Protein AF-A0A3Q8V7D6-F1 (afdb_monomer_lite)

Foldseek 3Di:
DDPPPPDDDDQPVVVVVVVLVVVLVVVCVVCVVVDPPPDDPLLVSLLSSVVSVVVVVVVVVPDPPPDDDDCPVVSNVVSQPPDDVCSVVVVVVVVLLVPADPQLSQLQCVCPVVPDDLVSSCVSVVHDSVSSVVSPVVSVVSSVVVVVVVVVVVVVVVVVVVVVPPDDPDDDDDDDDDDDDDDDDDDDDDDDDDDD

Secondary structure (DSSP, 8-state):
-----------HHHHHHHHHHHHHHHHHHHHGGG---SS-HHHHHHHHHHHHHHHHHHHHHHS------SSHHHHHHHHS-TT-TTHHHHHHHHHHHHTS-HHHHHHHIIIIIS---HHHHHHHHTS-HHHHHHHHHHHHHHHHHHHHHHHHHHHHHHHHHHTTSS----------PPP-----------------

Radius of gyration: 27.95 Å; chains: 1; bounding box: 67×86×67 Å

Structure (mmCIF, N/CA/C/O backbone):
data_AF-A0A3Q8V7D6-F1
#
_entry.id   AF-A0A3Q8V7D6-F1
#
loop_
_atom_site.group_PDB
_atom_site.id
_atom_site.type_symbol
_atom_site.label_atom_id
_atom_site.label_alt_id
_atom_site.label_comp_id
_atom_site.label_asym_id
_atom_site.label_entity_id
_atom_site.label_seq_id
_atom_site.pdbx_PDB_ins_code
_atom_site.Cartn_x
_atom_site.Cartn_y
_atom_site.Cartn_z
_atom_site.occupancy
_atom_site.B_iso_or_equiv
_atom_site.auth_seq_id
_atom_site.auth_comp_id
_atom_site.auth_asym_id
_atom_site.auth_atom_id
_atom_site.pdbx_PDB_model_num
ATOM 1 N N . MET A 1 1 ? -27.217 -33.819 -30.256 1.00 44.38 1 MET A N 1
ATOM 2 C CA . MET A 1 1 ? -25.933 -33.148 -30.544 1.00 44.38 1 MET A CA 1
ATOM 3 C C . MET A 1 1 ? -25.834 -31.959 -29.601 1.00 44.38 1 MET A C 1
ATOM 5 O O . MET A 1 1 ? -26.436 -30.927 -29.854 1.00 44.38 1 MET A O 1
ATOM 9 N N . THR A 1 2 ? -25.250 -32.169 -28.424 1.00 39.16 2 THR A N 1
ATOM 10 C CA . THR A 1 2 ? -25.210 -31.183 -27.333 1.00 39.16 2 THR A CA 1
ATOM 11 C C . THR A 1 2 ? -24.106 -30.170 -27.638 1.00 39.16 2 THR A C 1
ATOM 13 O O . THR A 1 2 ? -22.983 -30.609 -27.898 1.00 39.16 2 THR A O 1
ATOM 16 N N . PRO A 1 3 ? -24.368 -28.851 -27.652 1.00 52.44 3 PRO A N 1
ATOM 17 C CA . PRO A 1 3 ? -23.314 -27.884 -27.902 1.00 52.44 3 PRO A CA 1
ATOM 18 C C . PRO A 1 3 ? -22.373 -27.896 -26.699 1.00 52.44 3 PRO A C 1
ATOM 20 O O . PRO A 1 3 ? -22.797 -27.731 -25.553 1.00 52.44 3 PRO A O 1
ATOM 23 N N . ALA A 1 4 ? -21.097 -28.158 -26.971 1.00 40.16 4 ALA A N 1
ATOM 24 C CA . ALA A 1 4 ? -20.033 -28.073 -25.992 1.00 40.16 4 ALA A CA 1
ATOM 25 C C . ALA A 1 4 ? -20.029 -26.656 -25.409 1.00 40.16 4 ALA A C 1
ATOM 27 O O . ALA A 1 4 ? -19.761 -25.680 -26.109 1.00 40.16 4 ALA A O 1
ATOM 28 N N . LEU A 1 5 ? -20.370 -26.556 -24.124 1.00 48.09 5 LEU A N 1
ATOM 29 C CA . LEU A 1 5 ? -20.186 -25.350 -23.335 1.00 48.09 5 LEU A CA 1
ATOM 30 C C . LEU A 1 5 ? -18.712 -24.958 -23.435 1.00 48.09 5 LEU A C 1
ATOM 32 O O . LEU A 1 5 ? -17.837 -25.668 -22.940 1.00 48.09 5 LEU A O 1
ATOM 36 N N . PHE A 1 6 ? -18.463 -23.831 -24.097 1.00 52.16 6 PHE A N 1
ATOM 37 C CA . PHE A 1 6 ? -17.215 -23.089 -24.036 1.00 52.16 6 PHE A CA 1
ATOM 38 C C . PHE A 1 6 ? -16.865 -22.892 -22.559 1.00 52.16 6 PHE A C 1
ATOM 40 O O . PHE A 1 6 ? -17.466 -22.078 -21.859 1.00 52.16 6 PHE A O 1
ATOM 47 N N . ARG A 1 7 ? -15.945 -23.714 -22.056 1.00 48.69 7 ARG A N 1
ATOM 48 C CA . ARG A 1 7 ? -15.391 -23.576 -20.718 1.00 48.69 7 ARG A CA 1
ATOM 49 C C . ARG A 1 7 ? -14.161 -22.686 -20.880 1.00 48.69 7 ARG A C 1
ATOM 51 O O . ARG A 1 7 ? -13.157 -23.189 -21.382 1.00 48.69 7 ARG A O 1
ATOM 58 N N . PRO A 1 8 ? -14.225 -21.386 -20.535 1.00 49.34 8 PRO A N 1
ATOM 59 C CA . PRO A 1 8 ? -13.046 -20.539 -20.616 1.00 49.34 8 PRO A CA 1
ATOM 60 C C . PRO A 1 8 ? -11.932 -21.170 -19.775 1.00 49.34 8 PRO A C 1
ATOM 62 O O . PRO A 1 8 ? -12.184 -21.663 -18.668 1.00 49.34 8 PRO A O 1
ATOM 65 N N . GLY A 1 9 ? -10.726 -21.212 -20.347 1.00 45.84 9 GLY A N 1
ATOM 66 C CA . GLY A 1 9 ? -9.521 -21.682 -19.672 1.00 45.84 9 GLY A CA 1
ATOM 67 C C . GLY A 1 9 ? -9.406 -21.000 -18.313 1.00 45.84 9 GLY A C 1
ATOM 68 O O . GLY A 1 9 ? -9.514 -19.781 -18.201 1.00 45.84 9 GLY A O 1
ATOM 69 N N . ARG A 1 10 ? -9.310 -21.806 -17.256 1.00 49.50 10 ARG A N 1
ATOM 70 C CA . ARG A 1 10 ? -9.178 -21.317 -15.887 1.00 49.50 10 ARG A CA 1
ATOM 71 C C . ARG A 1 10 ? -7.700 -21.037 -15.656 1.00 49.50 10 ARG A C 1
ATOM 73 O O . ARG A 1 10 ? -6.945 -21.978 -15.429 1.00 49.50 10 ARG A O 1
ATOM 80 N N . ASP A 1 11 ? -7.309 -19.770 -15.710 1.00 49.50 11 ASP A N 1
ATOM 81 C CA . ASP A 1 11 ? -5.935 -19.379 -15.406 1.00 49.50 11 ASP A CA 1
ATOM 82 C C . ASP A 1 11 ? -5.619 -19.684 -13.929 1.00 49.50 11 ASP A C 1
ATOM 84 O O . ASP A 1 11 ? -6.364 -19.268 -13.025 1.00 49.50 11 ASP A O 1
ATOM 88 N N . PRO A 1 12 ? -4.542 -20.439 -13.648 1.00 54.72 12 PRO A N 1
ATOM 89 C CA . PRO A 1 12 ? -4.181 -20.822 -12.287 1.00 54.72 12 PRO A CA 1
ATOM 90 C C . PRO A 1 12 ? -3.788 -19.605 -11.442 1.00 54.72 12 PRO A C 1
ATOM 92 O O . PRO A 1 12 ? -4.150 -19.545 -10.268 1.00 54.72 12 PRO A O 1
ATOM 95 N N . ASP A 1 13 ? -3.137 -18.604 -12.041 1.00 54.56 13 ASP A N 1
ATOM 96 C CA . ASP A 1 13 ? -2.753 -17.364 -11.356 1.00 54.56 13 ASP A CA 1
ATOM 97 C C . ASP A 1 13 ? -3.969 -16.511 -10.992 1.00 54.56 13 ASP A C 1
ATOM 99 O O . ASP A 1 13 ? -4.063 -16.005 -9.875 1.00 54.56 13 ASP A O 1
ATOM 103 N N . ARG A 1 14 ? -4.972 -16.458 -11.873 1.00 58.06 14 ARG A N 1
ATOM 104 C CA . ARG A 1 14 ? -6.244 -15.794 -11.579 1.00 58.06 14 ARG A CA 1
ATOM 105 C C . ARG A 1 14 ? -6.976 -16.464 -10.419 1.00 58.06 14 ARG A C 1
ATOM 107 O O . ARG A 1 14 ? -7.428 -15.782 -9.511 1.00 58.06 14 ARG A O 1
ATOM 114 N N . THR A 1 15 ? -7.021 -17.798 -10.404 1.00 60.84 15 THR A N 1
ATOM 115 C CA . THR A 1 15 ? -7.598 -18.553 -9.275 1.00 60.84 15 THR A CA 1
ATOM 116 C C . THR A 1 15 ? -6.842 -18.238 -7.980 1.00 60.84 15 THR A C 1
ATOM 118 O O . THR A 1 15 ? -7.437 -18.008 -6.933 1.00 60.84 15 THR A O 1
ATOM 121 N N . ARG A 1 16 ? -5.513 -18.148 -8.068 1.00 63.97 16 ARG A N 1
ATOM 122 C CA . ARG A 1 16 ? -4.621 -17.879 -6.944 1.00 63.97 16 ARG A CA 1
ATOM 123 C C . ARG A 1 16 ? -4.767 -16.460 -6.367 1.00 63.97 16 ARG A C 1
ATOM 125 O O . ARG A 1 16 ? -4.519 -16.282 -5.167 1.00 63.97 16 ARG A O 1
ATOM 132 N N . ASP A 1 17 ? -5.133 -15.477 -7.182 1.00 67.25 17 ASP A N 1
ATOM 133 C CA . ASP A 1 17 ? -5.404 -14.094 -6.767 1.00 67.25 17 ASP A CA 1
ATOM 134 C C . ASP A 1 17 ? -6.852 -13.905 -6.285 1.00 67.25 17 ASP A C 1
ATOM 136 O O . ASP A 1 17 ? -7.093 -13.223 -5.279 1.00 67.25 17 ASP A O 1
ATOM 140 N N . ASP A 1 18 ? -7.807 -14.584 -6.925 1.00 74.00 18 ASP A N 1
ATOM 141 C CA . ASP A 1 18 ? -9.206 -14.645 -6.493 1.00 74.00 18 ASP A CA 1
ATOM 142 C C . ASP A 1 18 ? -9.313 -15.261 -5.083 1.00 74.00 18 ASP A C 1
ATOM 144 O O . ASP A 1 18 ? -9.997 -14.708 -4.216 1.00 74.00 18 ASP A O 1
ATOM 148 N N . ASP A 1 19 ? -8.561 -16.332 -4.802 1.00 85.00 19 ASP A N 1
ATOM 149 C CA . ASP A 1 19 ? -8.492 -16.969 -3.479 1.00 85.00 19 ASP A CA 1
ATOM 150 C C . ASP A 1 19 ? -7.991 -15.999 -2.394 1.00 85.00 19 ASP A C 1
ATOM 152 O O . ASP A 1 19 ? -8.500 -15.966 -1.272 1.00 85.00 19 ASP A O 1
ATOM 156 N N . LEU A 1 20 ? -6.991 -15.172 -2.719 1.00 86.81 20 LEU A N 1
ATOM 157 C CA . LEU A 1 20 ? -6.415 -14.212 -1.774 1.00 86.81 20 LEU A CA 1
ATOM 158 C C . LEU A 1 20 ? -7.394 -13.076 -1.451 1.00 86.81 20 LEU A C 1
ATOM 160 O O . LEU A 1 20 ? -7.461 -12.593 -0.314 1.00 86.81 20 LEU A O 1
ATOM 164 N N . THR A 1 21 ? -8.158 -12.658 -2.456 1.00 89.25 21 THR A N 1
ATOM 165 C CA . THR A 1 21 ? -9.208 -11.649 -2.323 1.00 89.25 21 THR A CA 1
ATOM 166 C C . THR A 1 21 ? -10.336 -12.177 -1.442 1.00 89.25 21 THR A C 1
ATOM 168 O O . THR A 1 21 ? -10.736 -11.507 -0.488 1.00 89.25 21 THR A O 1
ATOM 171 N N . GLN A 1 22 ? -10.792 -13.407 -1.691 1.00 92.81 22 GLN A N 1
ATOM 172 C CA . GLN A 1 22 ? -11.806 -14.069 -0.869 1.00 92.81 22 GLN A CA 1
ATOM 173 C C . GLN A 1 22 ? -11.360 -14.193 0.589 1.00 92.81 22 GLN A C 1
ATOM 175 O O . GLN A 1 22 ? -12.078 -13.749 1.485 1.00 92.81 22 GLN A O 1
ATOM 180 N N . GLU A 1 23 ? -10.152 -14.703 0.834 1.00 94.31 23 GLU A N 1
ATOM 181 C CA . GLU A 1 23 ? -9.592 -14.823 2.185 1.00 94.31 23 GLU A CA 1
ATOM 182 C C . GLU A 1 23 ? -9.527 -13.461 2.897 1.00 94.31 23 GLU A C 1
ATOM 184 O O . GLU A 1 23 ? -9.885 -13.339 4.072 1.00 94.31 23 GLU A O 1
ATOM 189 N N . THR A 1 24 ? -9.130 -12.406 2.180 1.00 95.06 24 THR A N 1
ATOM 190 C CA . THR A 1 24 ? -9.103 -11.039 2.720 1.00 95.06 24 THR A CA 1
ATOM 191 C C . THR A 1 24 ? -10.492 -10.595 3.177 1.00 95.06 24 THR A C 1
ATOM 193 O O . THR A 1 24 ? -10.636 -10.078 4.290 1.00 95.06 24 THR A O 1
ATOM 196 N N . TYR A 1 25 ? -11.521 -10.810 2.356 1.00 96.00 25 TYR A N 1
ATOM 197 C CA . TYR A 1 25 ? -12.894 -10.450 2.708 1.00 96.00 25 TYR A CA 1
ATOM 198 C C . TYR A 1 25 ? -13.447 -11.294 3.856 1.00 96.00 25 TYR A C 1
ATOM 200 O O . TYR A 1 25 ? -14.089 -10.739 4.744 1.00 96.00 25 TYR A O 1
ATOM 208 N N . LEU A 1 26 ? -13.162 -12.597 3.903 1.00 96.75 26 LEU A N 1
ATOM 209 C CA . LEU A 1 26 ? -13.573 -13.464 5.013 1.00 96.75 26 LEU A CA 1
ATOM 210 C C . LEU A 1 26 ? -12.978 -12.992 6.346 1.00 96.75 26 LEU A C 1
ATOM 212 O O . LEU A 1 26 ? -13.694 -12.856 7.347 1.00 96.75 26 LEU A O 1
ATOM 216 N N . ARG A 1 27 ? -11.683 -12.653 6.358 1.00 96.50 27 ARG A N 1
ATOM 217 C CA . ARG A 1 27 ? -11.021 -12.062 7.531 1.00 96.50 27 ARG A CA 1
ATOM 218 C C . ARG A 1 27 ? -11.613 -10.709 7.900 1.00 96.50 27 ARG A C 1
ATOM 220 O O . ARG A 1 27 ? -11.827 -10.447 9.083 1.00 96.50 27 ARG A O 1
ATOM 227 N N . ALA A 1 28 ? -11.902 -9.863 6.912 1.00 96.62 28 ALA A N 1
ATOM 228 C CA . ALA A 1 28 ? -12.525 -8.565 7.139 1.00 96.62 28 ALA A CA 1
ATOM 229 C C . ALA A 1 28 ? -13.919 -8.709 7.760 1.00 96.62 28 ALA A C 1
ATOM 231 O O . ALA A 1 28 ? -14.177 -8.107 8.797 1.00 96.62 28 ALA A O 1
ATOM 232 N N . LEU A 1 29 ? -14.792 -9.553 7.207 1.00 96.81 29 LEU A N 1
ATOM 233 C CA . LEU A 1 29 ? -16.137 -9.791 7.739 1.00 96.81 29 LEU A CA 1
ATOM 234 C C . LEU A 1 29 ? -16.100 -10.333 9.173 1.00 96.81 29 LEU A C 1
ATOM 236 O O . LEU A 1 29 ? -16.879 -9.894 10.019 1.00 96.81 29 LEU A O 1
ATOM 240 N N . THR A 1 30 ? -15.151 -11.222 9.471 1.00 96.12 30 THR A N 1
ATOM 241 C CA . THR A 1 30 ? -14.945 -11.754 10.827 1.00 96.12 30 THR A CA 1
ATOM 242 C C . THR A 1 30 ? -14.484 -10.662 11.799 1.00 96.12 30 THR A C 1
ATOM 244 O O . THR A 1 30 ? -14.992 -10.556 12.915 1.00 96.12 30 THR A O 1
ATOM 247 N N . ALA A 1 31 ? -13.547 -9.810 11.375 1.00 94.62 31 ALA A N 1
ATOM 248 C CA . ALA A 1 31 ? -12.994 -8.734 12.195 1.00 94.62 31 ALA A CA 1
ATOM 249 C C . ALA A 1 31 ? -13.909 -7.499 12.304 1.00 94.62 31 ALA A C 1
ATOM 251 O O . ALA A 1 31 ? -13.696 -6.660 13.183 1.00 94.62 31 ALA A O 1
ATOM 252 N N . LEU A 1 32 ? -14.922 -7.377 11.441 1.00 94.88 32 LEU A N 1
ATOM 253 C CA . LEU A 1 32 ? -15.769 -6.188 11.318 1.00 94.88 32 LEU A CA 1
ATOM 254 C C . LEU A 1 32 ? -16.481 -5.829 12.627 1.00 94.88 32 LEU A C 1
ATOM 256 O O . LEU A 1 32 ? -16.584 -4.653 12.962 1.00 94.88 32 LEU A O 1
ATOM 260 N N . ARG A 1 33 ? -16.904 -6.827 13.414 1.00 92.88 33 ARG A N 1
ATOM 261 C CA . ARG A 1 33 ? -17.564 -6.606 14.717 1.00 92.88 33 ARG A CA 1
ATOM 262 C C . ARG A 1 33 ? -16.681 -5.868 15.730 1.00 92.88 33 ARG A C 1
ATOM 264 O O . ARG A 1 33 ? -17.205 -5.215 16.622 1.00 92.88 33 ARG A O 1
ATOM 271 N N . GLY A 1 34 ? -15.358 -5.977 15.602 1.00 91.50 34 GLY A N 1
ATOM 272 C CA . GLY A 1 34 ? -14.381 -5.301 16.461 1.00 91.50 34 GLY A CA 1
ATOM 273 C C . GLY A 1 34 ? -13.814 -4.013 15.860 1.00 91.50 34 GLY A C 1
ATOM 274 O O . GLY A 1 34 ? -12.853 -3.455 16.397 1.00 91.50 34 GLY A O 1
ATOM 275 N N . TYR A 1 35 ? -14.339 -3.551 14.724 1.00 93.50 35 TYR A N 1
ATOM 276 C CA . TYR A 1 35 ? -13.828 -2.364 14.057 1.00 93.50 35 TYR A CA 1
ATOM 277 C C . TYR A 1 35 ? -14.179 -1.091 14.840 1.00 93.50 35 TYR A C 1
ATOM 279 O O . TYR A 1 35 ? -15.314 -0.630 14.860 1.00 93.50 35 TYR A O 1
ATOM 287 N N . ALA A 1 36 ? -13.163 -0.499 15.466 1.00 91.06 36 ALA A N 1
ATOM 288 C CA . ALA A 1 36 ? -13.299 0.660 16.350 1.00 91.06 36 ALA A CA 1
ATOM 289 C C . ALA A 1 36 ? -13.171 2.027 15.642 1.00 91.06 36 ALA A C 1
ATOM 291 O O . ALA A 1 36 ? -12.898 3.020 16.307 1.00 91.06 36 ALA A O 1
ATOM 292 N N . ALA A 1 37 ? -13.261 2.079 14.306 1.00 91.12 37 ALA A N 1
ATOM 293 C CA . ALA A 1 37 ? -13.192 3.316 13.510 1.00 91.12 37 ALA A CA 1
ATOM 294 C C . ALA A 1 37 ? -11.984 4.246 13.789 1.00 91.12 37 ALA A C 1
ATOM 296 O O . ALA A 1 37 ? -12.058 5.455 13.594 1.00 91.12 37 ALA A O 1
ATOM 297 N N . ARG A 1 38 ? -10.838 3.689 14.214 1.00 89.12 38 ARG A N 1
ATOM 298 C CA . ARG A 1 38 ? -9.595 4.455 14.474 1.00 89.12 38 ARG A CA 1
ATOM 299 C C . ARG A 1 38 ? -8.837 4.880 13.207 1.00 89.12 38 ARG A C 1
ATOM 301 O O . ARG A 1 38 ? -7.892 5.655 13.283 1.00 89.12 38 ARG A O 1
ATOM 308 N N . SER A 1 39 ? -9.219 4.335 12.061 1.00 90.50 39 SER A N 1
ATOM 309 C CA . SER A 1 39 ? -8.789 4.721 10.713 1.00 90.50 39 SER A CA 1
ATOM 310 C C . SER A 1 39 ? -10.021 4.714 9.815 1.00 90.50 39 SER A C 1
ATOM 312 O O . SER A 1 39 ? -11.070 4.244 10.243 1.00 90.50 39 SER A O 1
ATOM 314 N N . CYS A 1 40 ? -9.917 5.147 8.559 1.00 92.81 40 CYS A N 1
ATOM 315 C CA . CYS A 1 40 ? -10.996 4.893 7.608 1.00 92.81 40 CYS A CA 1
ATOM 316 C C . CYS A 1 40 ? -11.123 3.380 7.305 1.00 92.81 40 CYS A C 1
ATOM 318 O O . CYS A 1 40 ? -10.168 2.608 7.476 1.00 92.81 40 CYS A O 1
ATOM 320 N N . ALA A 1 41 ? -12.298 2.955 6.823 1.00 93.00 41 ALA A N 1
ATOM 321 C CA . ALA A 1 41 ? -12.576 1.546 6.525 1.00 93.00 41 ALA A CA 1
ATOM 322 C C . ALA A 1 41 ? -11.667 0.999 5.411 1.00 93.00 41 ALA A C 1
ATOM 324 O O . ALA A 1 41 ? -11.229 -0.148 5.475 1.00 93.00 41 ALA A O 1
ATOM 325 N N . ARG A 1 42 ? -11.324 1.843 4.427 1.00 93.69 42 ARG A N 1
ATOM 326 C CA . ARG A 1 42 ? -10.394 1.510 3.336 1.00 93.69 42 ARG A CA 1
ATOM 327 C C . ARG A 1 42 ? -9.011 1.149 3.880 1.00 93.69 42 ARG A C 1
ATOM 329 O O . ARG A 1 42 ? -8.470 0.102 3.543 1.00 93.69 42 ARG A O 1
ATOM 336 N N . THR A 1 43 ? -8.468 1.983 4.758 1.00 93.88 43 THR A N 1
ATOM 337 C CA . THR A 1 43 ? -7.152 1.788 5.379 1.00 93.88 43 THR A CA 1
ATOM 338 C C . THR A 1 43 ? -7.126 0.567 6.289 1.00 93.88 43 THR A C 1
ATOM 340 O O . THR A 1 43 ? -6.172 -0.209 6.262 1.00 93.88 43 THR A O 1
ATOM 343 N N . TRP A 1 44 ? -8.210 0.330 7.026 1.00 95.69 44 TRP A N 1
ATOM 344 C CA . TRP A 1 44 ? -8.378 -0.888 7.812 1.00 95.69 44 TRP A CA 1
ATOM 345 C C . TRP A 1 44 ? -8.411 -2.153 6.939 1.00 95.69 44 TRP A C 1
ATOM 347 O O . TRP A 1 44 ? -7.684 -3.106 7.223 1.00 95.69 44 TRP A O 1
ATOM 357 N N . LEU A 1 45 ? -9.179 -2.150 5.845 1.00 95.44 45 LEU A N 1
ATOM 358 C CA . LEU A 1 45 ? -9.262 -3.280 4.918 1.00 95.44 45 LEU A CA 1
ATOM 359 C C . LEU A 1 45 ? -7.918 -3.552 4.229 1.00 95.44 45 LEU A C 1
ATOM 361 O O . LEU A 1 45 ? -7.488 -4.700 4.157 1.00 95.44 45 LEU A O 1
ATOM 365 N N . LEU A 1 46 ? -7.214 -2.507 3.785 1.00 93.69 46 LEU A N 1
ATOM 366 C CA . LEU A 1 46 ? -5.883 -2.641 3.183 1.00 93.69 46 LEU A CA 1
ATOM 367 C C . LEU A 1 46 ? -4.854 -3.195 4.175 1.00 93.69 46 LEU A C 1
ATOM 369 O O . LEU A 1 46 ? -3.993 -3.983 3.787 1.00 93.69 46 LEU A O 1
ATOM 373 N N . ALA A 1 47 ? -4.970 -2.864 5.463 1.00 94.25 47 ALA A N 1
ATOM 374 C CA . ALA A 1 47 ? -4.136 -3.470 6.497 1.00 94.25 47 ALA A CA 1
ATOM 375 C C . ALA A 1 47 ? -4.410 -4.980 6.658 1.00 94.25 47 ALA A C 1
ATOM 377 O O . ALA A 1 47 ? -3.475 -5.746 6.901 1.00 94.25 47 ALA A O 1
ATOM 378 N N . ILE A 1 48 ? -5.665 -5.423 6.514 1.00 95.31 48 ILE A N 1
ATOM 379 C CA . ILE A 1 48 ? -6.033 -6.851 6.520 1.00 95.31 48 ILE A CA 1
ATOM 380 C C . ILE A 1 48 ? -5.508 -7.546 5.263 1.00 95.31 48 ILE A C 1
ATOM 382 O O . ILE A 1 48 ? -4.868 -8.593 5.376 1.00 95.31 48 ILE A O 1
ATOM 386 N N . ALA A 1 49 ? -5.712 -6.949 4.087 1.00 93.88 49 ALA A N 1
ATOM 387 C CA . ALA A 1 49 ? -5.216 -7.466 2.813 1.00 93.88 49 ALA A CA 1
ATOM 388 C C . ALA A 1 49 ? -3.698 -7.679 2.865 1.00 93.88 49 ALA A C 1
ATOM 390 O O . ALA A 1 49 ? -3.202 -8.774 2.612 1.00 93.88 49 ALA A O 1
ATOM 391 N N . ARG A 1 50 ? -2.961 -6.662 3.328 1.00 91.88 50 ARG A N 1
ATOM 392 C CA . ARG A 1 50 ? -1.511 -6.715 3.534 1.00 91.88 50 ARG A CA 1
ATOM 393 C C . ARG A 1 50 ? -1.082 -7.894 4.406 1.00 91.88 50 ARG A C 1
ATOM 395 O O . ARG A 1 50 ? -0.170 -8.631 4.037 1.00 91.88 50 ARG A O 1
ATOM 402 N N . ARG A 1 51 ? -1.707 -8.068 5.576 1.00 93.00 51 ARG A N 1
ATOM 403 C CA . ARG A 1 51 ? -1.371 -9.171 6.495 1.00 93.00 51 ARG A CA 1
ATOM 404 C C . ARG A 1 51 ? -1.646 -10.521 5.848 1.00 93.00 51 ARG A C 1
ATOM 406 O O . ARG A 1 51 ? -0.802 -11.400 5.925 1.00 93.00 51 ARG A O 1
ATOM 413 N N . THR A 1 52 ? -2.771 -10.646 5.153 1.00 92.50 52 THR A N 1
ATOM 414 C CA . THR A 1 52 ? -3.163 -11.866 4.436 1.00 92.50 52 THR A CA 1
ATOM 415 C C . THR A 1 52 ? -2.145 -12.232 3.353 1.00 92.50 52 THR A C 1
ATOM 417 O O . THR A 1 52 ? -1.690 -13.373 3.287 1.00 92.50 52 THR A O 1
ATOM 420 N N . VAL A 1 53 ? -1.699 -11.248 2.566 1.00 88.62 53 VAL A N 1
ATOM 421 C CA . VAL A 1 53 ? -0.627 -11.412 1.572 1.00 88.62 53 VAL A CA 1
ATOM 422 C C . VAL A 1 53 ? 0.679 -11.851 2.249 1.00 88.62 53 VAL A C 1
ATOM 424 O O . VAL A 1 53 ? 1.304 -12.823 1.825 1.00 88.62 53 VAL A O 1
ATOM 427 N N . ALA A 1 54 ? 1.089 -11.169 3.322 1.00 86.88 54 ALA A N 1
ATOM 428 C CA . ALA A 1 54 ? 2.322 -11.477 4.044 1.00 86.88 54 ALA A CA 1
ATOM 429 C C . ALA A 1 54 ? 2.301 -12.878 4.680 1.00 86.88 54 ALA A C 1
ATOM 431 O O . ALA A 1 54 ? 3.295 -13.602 4.606 1.00 86.88 54 ALA A O 1
ATOM 432 N N . ASP A 1 55 ? 1.177 -13.283 5.274 1.00 87.44 55 ASP A N 1
ATOM 433 C CA . ASP A 1 55 ? 0.963 -14.629 5.816 1.00 87.44 55 ASP A CA 1
ATOM 434 C C . ASP A 1 55 ? 1.142 -15.677 4.725 1.00 87.44 55 ASP A C 1
ATOM 436 O O . ASP A 1 55 ? 1.903 -16.625 4.893 1.00 87.44 55 ASP A O 1
ATOM 440 N N . ARG A 1 56 ? 0.526 -15.455 3.563 1.00 85.31 56 ARG A N 1
ATOM 441 C CA . ARG A 1 56 ? 0.605 -16.366 2.425 1.00 85.31 56 ARG A CA 1
ATOM 442 C C . ARG A 1 56 ? 2.035 -16.563 1.923 1.00 85.31 56 ARG A C 1
ATOM 444 O O . ARG A 1 56 ? 2.431 -17.697 1.657 1.00 85.31 56 ARG A O 1
ATOM 451 N N . PHE A 1 57 ? 2.825 -15.493 1.816 1.00 81.56 57 PHE A N 1
ATOM 452 C CA . PHE A 1 57 ? 4.243 -15.602 1.451 1.00 81.56 57 PHE A CA 1
ATOM 453 C C . PHE A 1 57 ? 5.061 -16.339 2.516 1.00 81.56 57 PHE A C 1
ATOM 455 O O . PHE A 1 57 ? 5.883 -17.184 2.164 1.00 81.56 57 PHE A O 1
ATOM 462 N N . ARG A 1 58 ? 4.807 -16.085 3.808 1.00 82.56 58 ARG A N 1
ATOM 463 C CA . ARG A 1 58 ? 5.470 -16.803 4.910 1.00 82.56 58 ARG A CA 1
ATOM 464 C C . ARG A 1 58 ? 5.144 -18.296 4.896 1.00 82.56 58 ARG A C 1
ATOM 466 O O . ARG A 1 58 ? 6.054 -19.114 4.978 1.00 82.56 58 ARG A O 1
ATOM 473 N N . THR A 1 59 ? 3.874 -18.659 4.727 1.00 81.62 59 THR A N 1
ATOM 474 C CA . THR A 1 59 ? 3.438 -20.060 4.638 1.00 81.62 59 THR A CA 1
ATOM 475 C C . THR A 1 59 ? 4.007 -20.754 3.400 1.00 81.62 59 THR A C 1
ATOM 477 O O . THR A 1 59 ? 4.442 -21.898 3.492 1.00 81.62 59 THR A O 1
ATOM 480 N N . ALA A 1 60 ? 4.058 -20.069 2.253 1.00 79.06 60 ALA A N 1
ATOM 481 C CA . ALA A 1 60 ? 4.654 -20.615 1.033 1.00 79.06 60 ALA A CA 1
ATOM 482 C C . ALA A 1 60 ? 6.169 -20.846 1.168 1.00 79.06 60 ALA A C 1
ATOM 484 O O . ALA A 1 60 ? 6.675 -21.838 0.653 1.00 79.06 60 ALA A O 1
ATOM 485 N N . ALA A 1 61 ? 6.884 -19.965 1.874 1.00 74.25 61 ALA A N 1
ATOM 486 C CA . ALA A 1 61 ? 8.315 -20.115 2.133 1.00 74.25 61 ALA A CA 1
ATOM 487 C C . ALA A 1 61 ? 8.634 -21.234 3.143 1.00 74.25 61 ALA A C 1
ATOM 489 O O . ALA A 1 61 ? 9.695 -21.844 3.059 1.00 74.25 61 ALA A O 1
ATOM 490 N N . ALA A 1 62 ? 7.723 -21.515 4.080 1.00 73.44 62 ALA A N 1
ATOM 491 C CA . ALA A 1 62 ? 7.894 -22.543 5.109 1.00 73.44 62 ALA A CA 1
ATOM 492 C C . ALA A 1 62 ? 7.525 -23.968 4.646 1.00 73.44 62 ALA A C 1
ATOM 494 O O . ALA A 1 62 ? 7.808 -24.934 5.354 1.00 73.44 62 ALA A O 1
ATOM 495 N N . ARG A 1 63 ? 6.878 -24.126 3.483 1.00 71.38 63 ARG A N 1
ATOM 496 C CA . ARG A 1 63 ? 6.448 -25.434 2.970 1.00 71.38 63 ARG A CA 1
ATOM 497 C C . ARG A 1 63 ? 7.581 -26.097 2.167 1.00 71.38 63 ARG A C 1
ATOM 499 O O . ARG A 1 63 ? 8.080 -25.469 1.232 1.00 71.38 63 ARG A O 1
ATOM 506 N N . PRO A 1 64 ? 7.964 -27.359 2.455 1.00 53.66 64 PRO A N 1
ATOM 507 C CA . PRO A 1 64 ? 8.897 -28.104 1.612 1.00 53.66 64 PRO A CA 1
ATOM 508 C C . PRO A 1 64 ? 8.363 -28.164 0.179 1.00 53.66 64 PRO A C 1
ATOM 510 O O . PRO A 1 64 ? 7.212 -28.553 -0.040 1.00 53.66 64 PRO A O 1
ATOM 513 N N . ARG A 1 65 ? 9.179 -27.752 -0.797 1.00 56.38 65 ARG A N 1
ATOM 514 C CA . ARG A 1 65 ? 8.828 -27.856 -2.217 1.00 56.38 65 ARG A CA 1
ATOM 515 C C . ARG A 1 65 ? 8.832 -29.333 -2.598 1.00 56.38 65 ARG A C 1
ATOM 517 O O . ARG A 1 65 ? 9.893 -29.907 -2.819 1.00 56.38 65 ARG A O 1
ATOM 524 N N . ILE A 1 66 ? 7.654 -29.946 -2.646 1.00 53.50 66 ILE A N 1
ATOM 525 C CA . ILE A 1 66 ? 7.477 -31.237 -3.309 1.00 53.50 66 ILE A CA 1
ATOM 526 C C . ILE A 1 66 ? 7.653 -30.941 -4.799 1.00 53.50 66 ILE A C 1
ATOM 528 O O . ILE A 1 66 ? 6.867 -30.192 -5.379 1.00 53.50 66 ILE A O 1
ATOM 532 N N . PHE A 1 67 ? 8.765 -31.409 -5.361 1.00 47.06 67 PHE A N 1
ATOM 533 C CA . PHE A 1 67 ? 9.100 -31.255 -6.770 1.00 47.06 67 PHE A CA 1
ATOM 534 C C . PHE A 1 67 ? 7.998 -31.879 -7.631 1.00 47.06 67 PHE A C 1
ATOM 536 O O . PHE A 1 67 ? 7.758 -33.078 -7.538 1.00 47.06 67 PHE A O 1
ATOM 543 N N . ASP A 1 68 ? 7.390 -31.073 -8.498 1.00 46.16 68 ASP A N 1
ATOM 544 C CA . ASP A 1 68 ? 6.844 -31.554 -9.763 1.00 46.16 68 ASP A CA 1
ATOM 545 C C . ASP A 1 68 ? 7.329 -30.593 -10.853 1.00 46.16 68 ASP A C 1
ATOM 547 O O . ASP A 1 68 ? 6.940 -29.424 -10.929 1.00 46.16 68 ASP A O 1
ATOM 551 N N . THR A 1 69 ? 8.354 -31.037 -11.573 1.00 55.75 69 THR A N 1
ATOM 552 C CA . THR A 1 69 ? 9.115 -30.249 -12.542 1.00 55.75 69 THR A CA 1
ATOM 553 C C . THR A 1 69 ? 8.754 -30.743 -13.928 1.00 55.75 69 THR A C 1
ATOM 555 O O . THR A 1 69 ? 9.192 -31.818 -14.318 1.00 55.75 69 THR A O 1
ATOM 558 N N . SER A 1 70 ? 7.959 -29.963 -14.663 1.00 46.62 70 SER A N 1
ATOM 559 C CA . SER A 1 70 ? 8.153 -29.730 -16.110 1.00 46.62 70 SER A CA 1
ATOM 560 C C . SER A 1 70 ? 7.050 -28.880 -16.752 1.00 46.62 70 SER A C 1
ATOM 562 O O . SER A 1 70 ? 7.357 -28.154 -17.689 1.00 46.62 70 SER A O 1
ATOM 564 N N . ASP A 1 71 ? 5.818 -28.856 -16.232 1.00 54.06 71 ASP A N 1
ATOM 565 C CA . ASP A 1 71 ? 4.688 -28.289 -17.003 1.00 54.06 71 ASP A CA 1
ATOM 566 C C . ASP A 1 71 ? 4.204 -26.881 -16.605 1.00 54.06 71 ASP A C 1
ATOM 568 O O . ASP A 1 71 ? 3.416 -26.265 -17.328 1.00 54.06 71 ASP A O 1
ATOM 572 N N . TRP A 1 72 ? 4.680 -26.312 -15.493 1.00 53.59 72 TRP A N 1
ATOM 573 C CA . TRP A 1 72 ? 4.171 -25.019 -15.005 1.00 53.59 72 TRP A CA 1
ATOM 574 C C . TRP A 1 72 ? 4.565 -23.826 -15.874 1.00 53.59 72 TRP A C 1
ATOM 576 O O . TRP A 1 72 ? 3.746 -22.936 -16.086 1.00 53.59 72 TRP A O 1
ATOM 586 N N . GLN A 1 73 ? 5.785 -23.811 -16.413 1.00 47.28 73 GLN A N 1
ATOM 587 C CA . GLN A 1 73 ? 6.276 -22.688 -17.218 1.00 47.28 73 GLN A CA 1
ATOM 588 C C . GLN A 1 73 ? 5.513 -22.589 -18.552 1.00 47.28 73 GLN A C 1
ATOM 590 O O . GLN A 1 73 ? 5.028 -21.523 -18.921 1.00 47.28 73 GLN A O 1
ATOM 595 N N . ALA A 1 74 ? 5.298 -23.730 -19.215 1.00 52.25 74 ALA A N 1
ATOM 596 C CA . ALA A 1 74 ? 4.541 -23.816 -20.462 1.00 52.25 74 ALA A CA 1
ATOM 597 C C . ALA A 1 74 ? 3.029 -23.601 -20.262 1.00 52.25 74 ALA A C 1
ATOM 599 O O . ALA A 1 74 ? 2.332 -23.181 -21.186 1.00 52.25 74 ALA A O 1
ATOM 600 N N . ALA A 1 75 ? 2.485 -23.911 -19.081 1.00 56.00 75 ALA A N 1
ATOM 601 C CA . ALA A 1 75 ? 1.105 -23.577 -18.730 1.00 56.00 75 ALA A CA 1
ATOM 602 C C . ALA A 1 75 ? 0.940 -22.076 -18.430 1.00 56.00 75 ALA A C 1
ATOM 604 O O . ALA A 1 75 ? -0.027 -21.475 -18.892 1.00 56.00 75 ALA A O 1
ATOM 605 N N . ALA A 1 76 ? 1.901 -21.461 -17.732 1.00 53.84 76 ALA A N 1
ATOM 606 C CA . ALA A 1 76 ? 1.903 -20.033 -17.416 1.00 53.84 76 ALA A CA 1
ATOM 607 C C . ALA A 1 76 ? 2.040 -19.157 -18.672 1.00 53.84 76 ALA A C 1
ATOM 609 O O . ALA A 1 76 ? 1.303 -18.188 -18.826 1.00 53.84 76 ALA A O 1
ATOM 610 N N . GLU A 1 77 ? 2.906 -19.528 -19.620 1.00 56.12 77 GLU A N 1
ATOM 611 C CA . GLU A 1 77 ? 3.047 -18.802 -20.893 1.00 56.12 77 GLU A CA 1
ATOM 612 C C . GLU A 1 77 ? 1.791 -18.881 -21.780 1.00 56.12 77 GLU A C 1
ATOM 614 O O . GLU A 1 77 ? 1.509 -17.946 -22.529 1.00 56.12 77 GLU A O 1
ATOM 619 N N . ARG A 1 78 ? 1.013 -19.971 -21.684 1.00 55.91 78 ARG A N 1
ATOM 620 C CA . ARG A 1 78 ? -0.252 -20.161 -22.423 1.00 55.91 78 ARG A CA 1
ATOM 621 C C . ARG A 1 78 ? -1.459 -19.489 -21.763 1.00 55.91 78 ARG A C 1
ATOM 623 O O . ARG A 1 78 ? -2.425 -19.192 -22.458 1.00 55.91 78 ARG A O 1
ATOM 630 N N . ALA A 1 79 ? -1.401 -19.270 -20.452 1.00 57.25 79 ALA A N 1
ATOM 631 C CA . ALA A 1 79 ? -2.443 -18.633 -19.646 1.00 57.25 79 ALA A CA 1
ATOM 632 C C . ALA A 1 79 ? -2.370 -17.095 -19.659 1.00 57.25 79 ALA A C 1
ATOM 634 O O . ALA A 1 79 ? -3.260 -16.429 -19.143 1.00 57.25 79 AL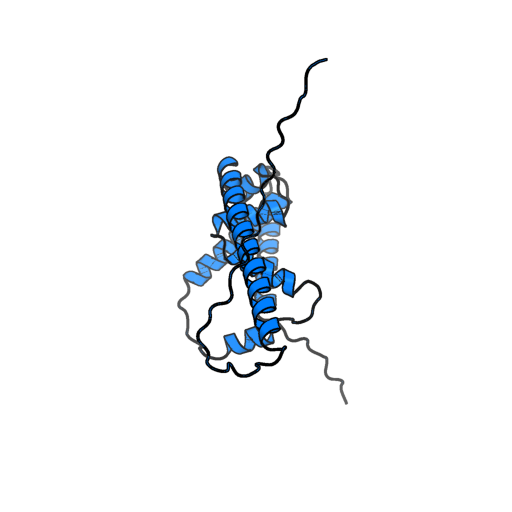A A O 1
ATOM 635 N N . GLN A 1 80 ? -1.317 -16.499 -20.228 1.00 56.06 80 GLN A N 1
ATOM 636 C CA . GLN A 1 80 ? -1.201 -15.044 -20.313 1.00 56.06 80 GLN A CA 1
ATOM 637 C C . GLN A 1 80 ? -2.215 -14.482 -21.323 1.00 56.06 80 GLN A C 1
ATOM 639 O O . GLN A 1 80 ? -2.110 -14.786 -22.517 1.00 56.06 80 GLN A O 1
ATOM 644 N N . PRO A 1 81 ? -3.173 -13.635 -20.901 1.00 54.62 81 PRO A N 1
ATOM 645 C CA . PRO A 1 81 ? -4.132 -13.038 -21.818 1.00 54.62 81 PRO A CA 1
ATOM 646 C C . PRO A 1 81 ? -3.440 -11.973 -22.677 1.00 54.62 81 PRO A C 1
ATOM 648 O O . PRO A 1 81 ? -3.351 -10.809 -22.308 1.00 54.62 81 PRO A O 1
ATOM 651 N N . ARG A 1 82 ? -2.938 -12.372 -23.848 1.00 53.41 82 ARG A N 1
ATOM 652 C CA . ARG A 1 82 ? -2.342 -11.455 -24.830 1.00 53.41 82 ARG A CA 1
ATOM 653 C C . ARG A 1 82 ? -3.439 -10.725 -25.612 1.00 53.41 82 ARG A C 1
ATOM 655 O O . ARG A 1 82 ? -4.411 -11.345 -26.036 1.00 53.41 82 ARG A O 1
ATOM 662 N N . GLY A 1 83 ? -3.268 -9.420 -25.829 1.00 51.25 83 GLY A N 1
ATOM 663 C CA . GLY A 1 83 ? -4.136 -8.619 -26.706 1.00 51.25 83 GLY A CA 1
ATOM 664 C C . GLY A 1 83 ? -5.350 -7.951 -26.047 1.00 51.25 83 GLY A C 1
ATOM 665 O O . GLY A 1 83 ? -6.206 -7.432 -26.761 1.00 51.25 83 GLY A O 1
ATOM 666 N N . LEU A 1 84 ? -5.446 -7.930 -24.712 1.00 56.19 84 LEU A N 1
ATOM 667 C CA . LEU A 1 84 ? -6.395 -7.046 -24.025 1.00 56.19 84 LEU A CA 1
ATOM 668 C C . LEU A 1 84 ? -5.841 -5.607 -24.005 1.00 56.19 84 LEU A C 1
ATOM 670 O O . LEU A 1 84 ? -4.669 -5.427 -23.664 1.00 56.19 84 LEU A O 1
ATOM 674 N N . PRO A 1 85 ? -6.651 -4.576 -24.314 1.00 51.12 85 PRO A N 1
ATOM 675 C CA . PRO A 1 85 ? -6.231 -3.183 -24.160 1.00 51.12 85 PRO A CA 1
ATOM 676 C C . PRO A 1 85 ? -5.788 -2.925 -22.713 1.00 51.12 85 PRO A C 1
ATOM 678 O O . PRO A 1 85 ? -6.545 -3.224 -21.788 1.00 51.12 85 PRO A O 1
ATOM 681 N N . GLY A 1 86 ? -4.579 -2.398 -22.497 1.00 58.97 86 GLY A N 1
ATOM 682 C CA . GLY A 1 86 ? -4.043 -2.163 -21.151 1.00 58.97 86 GLY A CA 1
ATOM 683 C C . GLY A 1 86 ? -3.247 -3.329 -20.548 1.00 58.97 86 GLY A C 1
ATOM 684 O O . GLY A 1 86 ? -2.685 -3.174 -19.462 1.00 58.97 86 GLY A O 1
ATOM 685 N N . PHE A 1 87 ? -3.217 -4.509 -21.183 1.00 61.97 87 PHE A N 1
ATOM 686 C CA . PHE A 1 87 ? -2.501 -5.670 -20.640 1.00 61.97 87 PHE A CA 1
ATOM 687 C C . PHE A 1 87 ? -0.987 -5.493 -20.702 1.00 61.97 87 PHE A C 1
ATOM 689 O O . PHE A 1 87 ? -0.308 -5.783 -19.721 1.00 61.97 87 PHE A O 1
ATOM 696 N N . GLU A 1 88 ? -0.462 -4.981 -21.815 1.00 67.44 88 GLU A N 1
ATOM 697 C CA . GLU A 1 88 ? 0.975 -4.726 -21.959 1.00 67.44 88 GLU A CA 1
ATOM 698 C C . GLU A 1 88 ? 1.440 -3.646 -20.974 1.00 67.44 88 GLU A C 1
ATOM 700 O O . GLU A 1 88 ? 2.456 -3.816 -20.301 1.00 67.44 88 GLU A O 1
ATOM 705 N N . GLU A 1 89 ? 0.640 -2.594 -20.782 1.00 69.44 89 GLU A N 1
ATOM 706 C CA . GLU A 1 89 ? 0.890 -1.562 -19.776 1.00 69.44 89 GLU A CA 1
ATOM 707 C C . GLU A 1 89 ? 0.818 -2.121 -18.347 1.00 69.44 89 GLU A C 1
ATOM 709 O O . GLU A 1 89 ? 1.619 -1.749 -17.486 1.00 69.44 89 GLU A O 1
ATOM 714 N N . GLY A 1 90 ? -0.117 -3.039 -18.085 1.00 72.38 90 GLY A N 1
ATOM 715 C CA . GLY A 1 90 ? -0.253 -3.728 -16.804 1.00 72.38 90 GLY A CA 1
ATOM 716 C C . GLY A 1 90 ? 0.938 -4.634 -16.484 1.00 72.38 90 GLY A C 1
ATOM 717 O O . GLY A 1 90 ? 1.444 -4.600 -15.361 1.00 72.38 90 GLY A O 1
ATOM 718 N N . VAL A 1 91 ? 1.423 -5.399 -17.465 1.00 74.00 91 VAL A N 1
ATOM 719 C CA . VAL A 1 91 ? 2.625 -6.239 -17.335 1.00 74.00 91 VAL A CA 1
ATOM 720 C C . VAL A 1 91 ? 3.859 -5.368 -17.097 1.00 74.00 91 VAL A C 1
ATOM 722 O O . VAL A 1 91 ? 4.584 -5.595 -16.129 1.00 74.00 91 VAL A O 1
ATOM 725 N N . ALA A 1 92 ? 4.039 -4.301 -17.881 1.00 79.19 92 ALA A N 1
ATOM 726 C CA . ALA A 1 92 ? 5.146 -3.364 -17.696 1.00 79.19 92 ALA A CA 1
ATOM 727 C C . ALA A 1 92 ? 5.123 -2.703 -16.304 1.00 79.19 92 ALA A C 1
ATOM 729 O O . ALA A 1 92 ? 6.159 -2.571 -15.647 1.00 79.19 92 ALA A O 1
ATOM 730 N N . LEU A 1 93 ? 3.940 -2.325 -15.805 1.00 82.06 93 LEU A N 1
ATOM 731 C CA . LEU A 1 93 ? 3.788 -1.791 -14.452 1.00 82.06 93 LEU A CA 1
ATOM 732 C C . LEU A 1 93 ? 4.163 -2.825 -13.384 1.00 82.06 93 LEU A C 1
ATOM 734 O O . LEU A 1 93 ? 4.835 -2.480 -12.408 1.00 82.06 93 LEU A O 1
ATOM 738 N N . LEU A 1 94 ? 3.744 -4.082 -13.546 1.00 83.25 94 LEU A N 1
ATOM 739 C CA . LEU A 1 94 ? 4.096 -5.155 -12.618 1.00 83.25 94 LEU A CA 1
ATOM 740 C C . LEU A 1 94 ? 5.610 -5.380 -12.576 1.00 83.25 94 LEU A C 1
ATOM 742 O O . LEU A 1 94 ? 6.161 -5.458 -11.477 1.00 83.25 94 LEU A O 1
ATOM 746 N N . ASP A 1 95 ? 6.287 -5.390 -13.722 1.00 84.81 95 ASP A N 1
ATOM 747 C CA . ASP A 1 95 ? 7.743 -5.550 -13.802 1.00 84.81 95 ASP A CA 1
ATOM 748 C C . ASP A 1 95 ? 8.484 -4.392 -13.117 1.00 84.81 95 ASP A C 1
ATOM 750 O O . ASP A 1 95 ? 9.394 -4.602 -12.305 1.00 84.81 95 ASP A O 1
ATOM 754 N N . LEU A 1 96 ? 8.036 -3.153 -13.347 1.00 87.94 96 LEU A N 1
ATOM 755 C CA . LEU A 1 96 ? 8.578 -1.968 -12.674 1.00 87.94 96 LEU A CA 1
ATOM 756 C C . LEU A 1 96 ? 8.408 -2.045 -11.153 1.00 87.94 96 LEU A C 1
ATOM 758 O O . LEU A 1 96 ? 9.334 -1.734 -10.397 1.00 87.94 96 LEU A O 1
ATOM 762 N N . LEU A 1 97 ? 7.237 -2.479 -10.683 1.00 89.06 97 LEU A N 1
ATOM 763 C CA . LEU A 1 97 ? 6.985 -2.661 -9.257 1.00 89.06 97 LEU A CA 1
ATOM 764 C C . LEU A 1 97 ? 7.839 -3.796 -8.682 1.00 89.06 97 LEU A C 1
ATOM 766 O O . LEU A 1 97 ? 8.346 -3.662 -7.566 1.00 89.06 97 LEU A O 1
ATOM 770 N N . GLN A 1 98 ? 8.040 -4.890 -9.422 1.00 89.69 98 GLN A N 1
ATOM 771 C CA . GLN A 1 98 ? 8.881 -6.011 -9.000 1.00 89.69 98 GLN A CA 1
ATOM 772 C C . GLN A 1 98 ? 10.348 -5.615 -8.796 1.00 89.69 98 GLN A C 1
ATOM 774 O O . GLN A 1 98 ? 10.996 -6.149 -7.894 1.00 89.69 98 GLN A O 1
ATOM 779 N N . ALA A 1 99 ? 10.842 -4.619 -9.533 1.00 90.38 99 ALA A N 1
ATOM 780 C CA . ALA A 1 99 ? 12.188 -4.074 -9.361 1.00 90.38 99 ALA A CA 1
ATOM 781 C C . ALA A 1 99 ? 12.383 -3.249 -8.067 1.00 90.38 99 ALA A C 1
ATOM 783 O O . ALA A 1 99 ? 13.517 -2.898 -7.722 1.00 90.38 99 ALA A O 1
ATOM 784 N N . LEU A 1 100 ? 11.305 -2.928 -7.343 1.00 92.62 100 LEU A N 1
ATOM 785 C CA . LEU A 1 100 ? 11.360 -2.293 -6.025 1.00 92.62 100 LEU A CA 1
ATOM 786 C C . LEU A 1 100 ? 11.454 -3.342 -4.914 1.00 92.62 100 LEU A C 1
ATOM 788 O O . LEU A 1 100 ? 10.757 -4.357 -4.945 1.00 92.62 100 LEU A O 1
ATOM 792 N N . ASP A 1 101 ? 12.233 -3.066 -3.868 1.00 92.88 101 ASP A N 1
ATOM 793 C CA . ASP A 1 101 ? 12.187 -3.849 -2.631 1.00 92.88 101 ASP A CA 1
ATOM 794 C C . ASP A 1 101 ? 10.803 -3.757 -1.976 1.00 92.88 101 ASP A C 1
ATOM 796 O O . ASP A 1 101 ? 10.121 -2.732 -2.058 1.00 92.88 101 ASP A O 1
ATOM 800 N N . ALA A 1 102 ? 10.391 -4.834 -1.301 1.00 89.94 102 ALA A N 1
ATOM 801 C CA . ALA A 1 102 ? 9.029 -4.979 -0.787 1.00 89.94 102 ALA A CA 1
ATOM 802 C C . ALA A 1 102 ? 8.541 -3.783 0.063 1.00 89.94 102 ALA A C 1
ATOM 804 O O . ALA A 1 102 ? 7.432 -3.313 -0.193 1.00 89.94 102 ALA A O 1
ATOM 805 N N . PRO A 1 103 ? 9.331 -3.209 0.998 1.00 93.31 103 PRO A N 1
ATOM 806 C CA . PRO A 1 103 ? 8.893 -2.045 1.770 1.00 93.31 103 PRO A CA 1
ATOM 807 C C . PRO A 1 103 ? 8.663 -0.783 0.926 1.00 93.31 103 PRO A C 1
ATOM 809 O O . PRO A 1 103 ? 7.758 -0.003 1.229 1.00 93.31 103 PRO A O 1
ATOM 812 N N . ARG A 1 104 ? 9.482 -0.550 -0.109 1.00 95.81 104 ARG A N 1
ATOM 813 C CA . ARG A 1 104 ? 9.324 0.592 -1.026 1.00 95.81 104 ARG A CA 1
ATOM 814 C C . ARG A 1 104 ? 8.157 0.381 -1.979 1.00 95.81 104 ARG A C 1
ATOM 816 O O . ARG A 1 104 ? 7.350 1.293 -2.138 1.00 95.81 104 ARG A O 1
ATOM 823 N N . ARG A 1 105 ? 8.032 -0.826 -2.536 1.00 95.38 105 ARG A N 1
ATOM 824 C CA . ARG A 1 105 ? 6.905 -1.233 -3.382 1.00 95.38 105 ARG A CA 1
ATOM 825 C C . ARG A 1 105 ? 5.579 -1.043 -2.659 1.00 95.38 105 ARG A C 1
ATOM 827 O O . ARG A 1 105 ? 4.683 -0.407 -3.189 1.00 95.38 105 ARG A O 1
ATOM 834 N N . GLU A 1 106 ? 5.480 -1.538 -1.430 1.00 93.62 106 GLU A N 1
ATOM 835 C CA . GLU A 1 106 ? 4.278 -1.425 -0.604 1.00 93.62 106 GLU A CA 1
ATOM 836 C C . GLU A 1 106 ? 3.882 0.036 -0.360 1.00 93.62 106 GLU A C 1
ATOM 838 O O . GLU A 1 106 ? 2.735 0.414 -0.591 1.00 93.62 106 GLU A O 1
ATOM 843 N N . ALA A 1 107 ? 4.837 0.874 0.054 1.00 96.50 107 ALA A N 1
ATOM 844 C CA . ALA A 1 107 ? 4.580 2.294 0.271 1.00 96.50 107 ALA A CA 1
ATOM 845 C C . ALA A 1 107 ? 4.124 2.992 -1.021 1.00 96.50 107 ALA A C 1
ATOM 847 O O . ALA A 1 107 ? 3.162 3.753 -0.994 1.00 96.50 107 ALA A O 1
ATOM 848 N N . PHE A 1 108 ? 4.780 2.696 -2.146 1.00 96.25 108 PHE A N 1
ATOM 849 C CA . PHE A 1 108 ? 4.444 3.257 -3.451 1.00 96.25 108 PHE A CA 1
ATOM 850 C C . PHE A 1 108 ? 3.054 2.825 -3.930 1.00 96.25 108 PHE A C 1
ATOM 852 O O . PHE A 1 108 ? 2.278 3.663 -4.374 1.00 96.25 108 PHE A O 1
ATOM 859 N N . VAL A 1 109 ? 2.704 1.543 -3.798 1.00 94.50 109 VAL A N 1
ATOM 860 C CA . VAL A 1 109 ? 1.381 1.028 -4.179 1.00 94.50 109 VAL A CA 1
ATOM 861 C C . VAL A 1 109 ? 0.290 1.683 -3.339 1.00 94.50 109 VAL A C 1
ATOM 863 O O . VAL A 1 109 ? -0.694 2.167 -3.890 1.00 94.50 109 VAL A O 1
ATOM 866 N N . LEU A 1 110 ? 0.464 1.761 -2.018 1.00 94.94 110 LEU A N 1
ATOM 867 C CA . LEU A 1 110 ? -0.554 2.345 -1.145 1.00 94.94 110 LEU A CA 1
ATOM 868 C C . LEU A 1 110 ? -0.798 3.831 -1.446 1.00 94.94 110 LEU A C 1
ATOM 870 O O . LEU A 1 110 ? -1.951 4.258 -1.446 1.00 94.94 110 LEU A O 1
ATOM 874 N N . THR A 1 111 ? 0.245 4.614 -1.736 1.00 96.25 111 THR A N 1
ATOM 875 C CA . THR A 1 111 ? 0.081 6.054 -1.988 1.00 96.25 111 THR A CA 1
ATOM 876 C C . THR A 1 111 ? -0.255 6.372 -3.439 1.00 96.25 111 THR A C 1
ATOM 878 O O . THR A 1 111 ? -1.186 7.127 -3.694 1.00 96.25 111 THR A O 1
ATOM 881 N N . GLN A 1 112 ? 0.481 5.809 -4.400 1.00 94.25 112 GLN A N 1
ATOM 882 C CA . GLN A 1 112 ? 0.379 6.196 -5.808 1.00 94.25 112 GLN A CA 1
ATOM 883 C C . GLN A 1 112 ? -0.724 5.450 -6.553 1.00 94.25 112 GLN A C 1
ATOM 885 O O . GLN A 1 112 ? -1.359 6.042 -7.418 1.00 94.25 112 GLN A O 1
ATOM 890 N N . LEU A 1 113 ? -0.953 4.174 -6.227 1.00 91.12 113 LEU A N 1
ATOM 891 C CA . LEU A 1 113 ? -1.942 3.348 -6.924 1.00 91.12 113 LEU A CA 1
ATOM 892 C C . LEU A 1 113 ? -3.263 3.301 -6.150 1.00 91.12 113 LEU A C 1
ATOM 894 O O . LEU A 1 113 ? -4.330 3.498 -6.721 1.00 91.12 113 LEU A O 1
ATOM 898 N N . ALA A 1 114 ? -3.206 3.073 -4.836 1.00 90.19 114 ALA A N 1
ATOM 899 C CA . ALA A 1 114 ? -4.401 3.007 -3.998 1.00 90.19 114 ALA A CA 1
ATOM 900 C C . ALA A 1 114 ? -4.872 4.383 -3.494 1.00 90.19 114 ALA A C 1
ATOM 902 O O . ALA A 1 114 ? -5.978 4.464 -2.947 1.00 90.19 114 ALA A O 1
ATOM 903 N N . GLY A 1 115 ? -4.074 5.441 -3.684 1.00 92.81 115 GLY A N 1
ATOM 904 C CA . GLY A 1 115 ? -4.446 6.829 -3.395 1.00 92.81 115 GLY A CA 1
ATOM 905 C C . GLY A 1 115 ? -4.526 7.182 -1.909 1.00 92.81 115 GLY A C 1
ATOM 906 O O . GLY A 1 115 ? -5.204 8.145 -1.555 1.00 92.81 115 GLY A O 1
ATOM 907 N N . LEU A 1 116 ? -3.899 6.405 -1.018 1.00 94.88 116 LEU A N 1
ATOM 908 C CA . LEU A 1 116 ? -3.948 6.699 0.414 1.00 94.88 116 LEU A CA 1
ATOM 909 C C . LEU A 1 116 ? -3.066 7.910 0.746 1.00 94.88 116 LEU A C 1
ATOM 911 O O . LEU A 1 116 ? -1.917 7.981 0.292 1.00 94.88 116 LEU A O 1
ATOM 915 N N . PRO A 1 117 ? -3.533 8.823 1.616 1.00 96.00 117 PRO A N 1
ATOM 916 C CA . PRO A 1 117 ? -2.664 9.850 2.166 1.00 96.00 117 PRO A CA 1
ATOM 917 C C . PRO A 1 117 ? -1.559 9.203 3.013 1.00 96.00 117 PRO A C 1
ATOM 919 O O . PRO A 1 117 ? -1.743 8.141 3.612 1.00 96.00 117 PRO A O 1
ATOM 922 N N . TYR A 1 118 ? -0.401 9.864 3.115 1.00 96.12 118 TYR A N 1
ATOM 923 C CA . TYR A 1 118 ? 0.778 9.304 3.791 1.00 96.12 118 TYR A CA 1
ATOM 924 C C . TYR A 1 118 ? 0.509 8.827 5.226 1.00 96.12 118 TYR A C 1
ATOM 926 O O . TYR A 1 118 ? 1.064 7.810 5.639 1.00 96.12 118 TYR A O 1
ATOM 934 N N . ALA A 1 119 ? -0.338 9.536 5.977 1.00 96.19 119 ALA A N 1
ATOM 935 C CA . ALA A 1 119 ? -0.709 9.159 7.340 1.00 96.19 119 ALA A CA 1
ATOM 936 C C . ALA A 1 119 ? -1.492 7.835 7.393 1.00 96.19 119 ALA A C 1
ATOM 938 O O . ALA A 1 119 ? -1.250 6.999 8.261 1.00 96.19 119 ALA A O 1
ATOM 939 N N . GLU A 1 120 ? -2.385 7.609 6.434 1.00 94.75 120 GLU A N 1
ATOM 940 C CA . GLU A 1 120 ? -3.164 6.377 6.347 1.00 94.75 120 GLU A CA 1
ATOM 941 C C . GLU A 1 120 ? -2.330 5.204 5.835 1.00 94.75 120 GLU A C 1
ATOM 943 O O . GLU A 1 120 ? -2.397 4.110 6.394 1.00 94.75 120 GLU A O 1
ATOM 948 N N . ALA A 1 121 ? -1.474 5.433 4.836 1.00 95.31 121 ALA A N 1
ATOM 949 C CA . ALA A 1 121 ? -0.521 4.423 4.383 1.00 95.31 121 ALA A CA 1
ATOM 950 C C . ALA A 1 121 ? 0.421 3.993 5.525 1.00 95.31 121 ALA A C 1
ATOM 952 O O . ALA A 1 121 ? 0.683 2.805 5.709 1.00 95.31 121 ALA A O 1
ATOM 953 N N . ALA A 1 122 ? 0.874 4.947 6.345 1.00 95.62 122 ALA A N 1
ATOM 954 C CA . ALA A 1 122 ? 1.679 4.682 7.535 1.00 95.62 122 ALA A CA 1
ATOM 955 C C . ALA A 1 122 ? 0.931 3.814 8.559 1.00 95.62 122 ALA A C 1
ATOM 957 O O . ALA A 1 122 ? 1.496 2.843 9.067 1.00 95.62 122 ALA A O 1
ATOM 958 N N . ALA A 1 123 ? -0.351 4.103 8.801 1.00 94.62 123 ALA A N 1
ATOM 959 C CA . ALA A 1 123 ? -1.205 3.296 9.670 1.00 94.62 123 ALA A CA 1
ATOM 960 C C . ALA A 1 123 ? -1.444 1.877 9.118 1.00 94.62 123 ALA A C 1
ATOM 962 O O . ALA A 1 123 ? -1.399 0.911 9.879 1.00 94.62 123 ALA A O 1
ATOM 963 N N . ALA A 1 124 ? -1.647 1.729 7.803 1.00 92.25 124 ALA A N 1
ATOM 964 C CA . ALA A 1 124 ? -1.840 0.427 7.160 1.00 92.25 124 ALA A CA 1
ATOM 965 C C . ALA A 1 124 ? -0.587 -0.465 7.245 1.00 92.25 124 ALA A C 1
ATOM 967 O O . ALA A 1 124 ? -0.688 -1.673 7.484 1.00 92.25 124 ALA A O 1
ATOM 968 N N . VAL A 1 125 ? 0.596 0.132 7.068 1.00 92.38 125 VAL A N 1
ATOM 969 C CA . VAL A 1 125 ? 1.888 -0.574 7.102 1.00 92.38 125 VAL A CA 1
ATOM 970 C C . VAL A 1 125 ? 2.391 -0.792 8.533 1.00 92.38 125 VAL A C 1
ATOM 972 O O . VAL A 1 125 ? 3.086 -1.776 8.792 1.00 92.38 125 VAL A O 1
ATOM 975 N N . GLY A 1 126 ? 2.025 0.086 9.470 1.00 93.12 126 GLY A N 1
ATOM 976 C CA . GLY A 1 126 ? 2.500 0.062 10.853 1.00 93.12 126 GLY A CA 1
ATOM 977 C C . GLY A 1 126 ? 3.892 0.677 11.017 1.00 93.12 126 GLY A C 1
ATOM 978 O O . GLY A 1 126 ? 4.744 0.101 11.688 1.00 93.12 126 GLY A O 1
ATOM 979 N N . CYS A 1 127 ? 4.157 1.821 10.377 1.00 95.75 127 CYS A N 1
ATOM 980 C CA . CYS A 1 127 ? 5.430 2.542 10.498 1.00 95.75 127 CYS A CA 1
ATOM 981 C C . CYS A 1 127 ? 5.229 4.067 10.617 1.00 95.75 127 CYS A C 1
ATOM 983 O O . CYS A 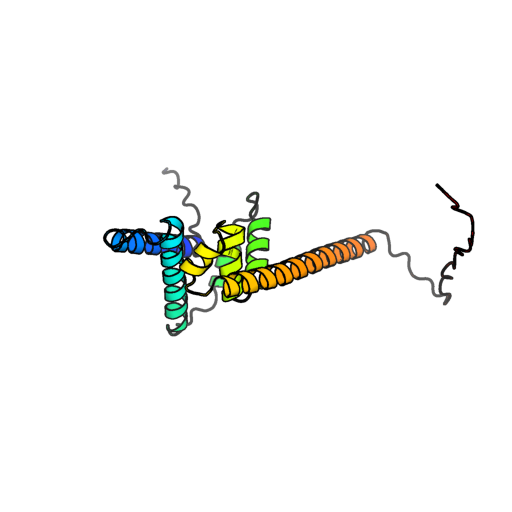1 127 ? 4.128 4.554 10.371 1.00 95.75 127 CYS A O 1
ATOM 985 N N . PRO A 1 128 ? 6.263 4.850 10.986 1.00 97.88 128 PRO A N 1
ATOM 986 C CA . PRO A 1 128 ? 6.162 6.310 11.024 1.00 97.88 128 PRO A CA 1
ATOM 987 C C . PRO A 1 128 ? 5.894 6.934 9.646 1.00 97.88 128 PRO A C 1
ATOM 989 O O . PRO A 1 128 ? 6.427 6.486 8.629 1.00 97.88 128 PRO A O 1
ATOM 992 N N . VAL A 1 129 ? 5.162 8.054 9.610 1.00 97.88 129 VAL A N 1
ATOM 993 C CA . VAL A 1 129 ? 4.847 8.784 8.361 1.00 97.88 129 VAL A CA 1
ATOM 994 C C . VAL A 1 129 ? 6.115 9.194 7.596 1.00 97.88 129 VAL A C 1
ATOM 996 O O . VAL A 1 129 ? 6.176 9.066 6.373 1.00 97.88 129 VAL A O 1
ATOM 999 N N . GLY A 1 130 ? 7.171 9.613 8.305 1.00 97.62 130 GLY A N 1
ATOM 1000 C CA . GLY A 1 130 ? 8.470 9.933 7.696 1.00 97.62 130 GLY A CA 1
ATOM 1001 C C . GLY A 1 130 ? 9.131 8.737 6.993 1.00 97.62 130 GLY A C 1
ATOM 1002 O O . GLY A 1 130 ? 9.794 8.895 5.964 1.00 97.62 130 GLY A O 1
ATOM 1003 N N . THR A 1 131 ? 8.893 7.518 7.484 1.00 97.94 131 THR A N 1
ATOM 1004 C CA . THR A 1 131 ? 9.364 6.284 6.843 1.00 97.94 131 THR A CA 1
ATOM 1005 C C . THR A 1 131 ? 8.614 6.019 5.541 1.00 97.94 131 THR A C 1
ATOM 1007 O O . THR A 1 131 ? 9.241 5.656 4.549 1.00 97.94 131 THR A O 1
ATOM 1010 N N . VAL A 1 132 ? 7.298 6.246 5.496 1.00 97.88 132 VAL A N 1
ATOM 1011 C CA . VAL A 1 132 ? 6.534 6.141 4.240 1.00 97.88 132 VAL A CA 1
ATOM 1012 C C . VAL A 1 132 ? 7.036 7.165 3.227 1.00 97.88 132 VAL A C 1
ATOM 1014 O O . VAL A 1 132 ? 7.340 6.797 2.096 1.00 97.88 132 VAL A O 1
ATOM 1017 N N . ARG A 1 133 ? 7.216 8.427 3.638 1.00 97.75 133 ARG A N 1
ATOM 1018 C CA . ARG A 1 133 ? 7.702 9.497 2.751 1.00 97.75 133 ARG A CA 1
ATOM 1019 C C . ARG A 1 133 ? 9.061 9.163 2.132 1.00 97.75 133 ARG A C 1
ATOM 1021 O O . ARG A 1 133 ? 9.223 9.278 0.921 1.00 97.75 133 ARG A O 1
ATOM 1028 N N . SER A 1 134 ? 10.018 8.712 2.944 1.00 98.06 134 SER A N 1
ATOM 1029 C CA . SER A 1 134 ? 11.351 8.333 2.449 1.00 98.06 134 SER A CA 1
ATOM 1030 C C . SER A 1 134 ? 11.319 7.093 1.549 1.00 98.06 134 SER A C 1
ATOM 1032 O O . SER A 1 134 ? 12.037 7.045 0.551 1.00 98.06 134 SER A O 1
ATOM 1034 N N . ARG A 1 135 ? 10.459 6.107 1.840 1.00 97.75 135 ARG A N 1
ATOM 1035 C CA . ARG A 1 135 ? 10.249 4.939 0.969 1.00 97.75 135 ARG A CA 1
ATOM 1036 C C . ARG A 1 135 ? 9.661 5.331 -0.384 1.00 97.75 135 ARG A C 1
ATOM 1038 O O . ARG A 1 135 ? 10.172 4.869 -1.397 1.00 97.75 135 ARG A O 1
ATOM 1045 N N . VAL A 1 136 ? 8.645 6.194 -0.403 1.00 97.62 136 VAL A N 1
ATOM 1046 C CA . VAL A 1 136 ? 8.011 6.673 -1.643 1.00 97.62 136 VAL A CA 1
ATOM 1047 C C . VAL A 1 136 ? 8.984 7.502 -2.476 1.00 97.62 136 VAL A C 1
ATOM 1049 O O . VAL A 1 136 ? 9.055 7.294 -3.682 1.00 97.62 136 VAL A O 1
ATOM 1052 N N . ALA A 1 137 ? 9.772 8.388 -1.857 1.00 97.25 137 ALA A N 1
ATOM 1053 C CA . ALA A 1 137 ? 10.786 9.168 -2.570 1.00 97.25 137 ALA A CA 1
ATOM 1054 C C . ALA A 1 137 ? 11.787 8.259 -3.305 1.00 97.25 137 ALA A C 1
ATOM 1056 O O . ALA A 1 137 ? 11.933 8.355 -4.520 1.00 97.25 137 ALA A O 1
ATOM 1057 N N . ARG A 1 138 ? 12.369 7.283 -2.596 1.00 97.06 138 ARG A N 1
ATOM 1058 C CA . ARG A 1 138 ? 13.311 6.322 -3.195 1.00 97.06 138 ARG A CA 1
ATOM 1059 C C . ARG A 1 138 ? 12.659 5.394 -4.219 1.00 97.06 138 ARG A C 1
ATOM 1061 O O . ARG A 1 138 ? 13.294 5.017 -5.199 1.00 97.06 138 ARG A O 1
ATOM 1068 N N . ALA A 1 139 ? 11.399 5.013 -4.007 1.00 96.12 139 ALA A N 1
ATOM 1069 C CA . ALA A 1 139 ? 10.643 4.243 -4.989 1.00 96.12 139 ALA A CA 1
ATOM 1070 C C . ALA A 1 139 ? 10.467 5.034 -6.293 1.00 96.12 139 ALA A C 1
ATOM 1072 O O . ALA A 1 139 ? 10.713 4.492 -7.365 1.00 96.12 139 ALA A O 1
ATOM 1073 N N . ARG A 1 140 ? 10.108 6.322 -6.202 1.00 95.31 140 ARG A N 1
ATOM 1074 C CA . ARG A 1 140 ? 9.973 7.211 -7.363 1.00 95.31 140 ARG A CA 1
ATOM 1075 C C . ARG A 1 140 ? 11.287 7.361 -8.116 1.00 95.31 140 ARG A C 1
ATOM 1077 O O . ARG A 1 140 ? 11.289 7.167 -9.321 1.00 95.31 140 ARG A O 1
ATOM 1084 N N . GLU A 1 141 ? 12.388 7.632 -7.416 1.00 95.50 141 GLU A N 1
ATOM 1085 C CA . GLU A 1 141 ? 13.725 7.708 -8.026 1.00 95.50 141 GLU A CA 1
ATOM 1086 C C . GLU A 1 141 ? 14.056 6.432 -8.808 1.00 95.50 141 GLU A C 1
ATOM 1088 O O . GLU A 1 141 ? 14.486 6.493 -9.960 1.00 95.50 141 GLU A O 1
ATOM 1093 N N . ARG A 1 142 ? 13.792 5.262 -8.212 1.00 94.81 142 ARG A N 1
ATOM 1094 C CA . ARG A 1 142 ? 14.060 3.975 -8.856 1.00 94.81 142 ARG A CA 1
ATOM 1095 C C . ARG A 1 142 ? 13.165 3.726 -10.069 1.00 94.81 142 ARG A C 1
ATOM 1097 O O . ARG A 1 142 ? 13.683 3.309 -11.099 1.00 94.81 142 ARG A O 1
ATOM 1104 N N . VAL A 1 143 ? 11.860 3.977 -9.964 1.00 92.38 143 VAL A N 1
ATOM 1105 C CA . VAL A 1 143 ? 10.918 3.806 -11.084 1.00 92.38 143 VAL A CA 1
ATOM 1106 C C . VAL A 1 143 ? 11.259 4.764 -12.224 1.00 92.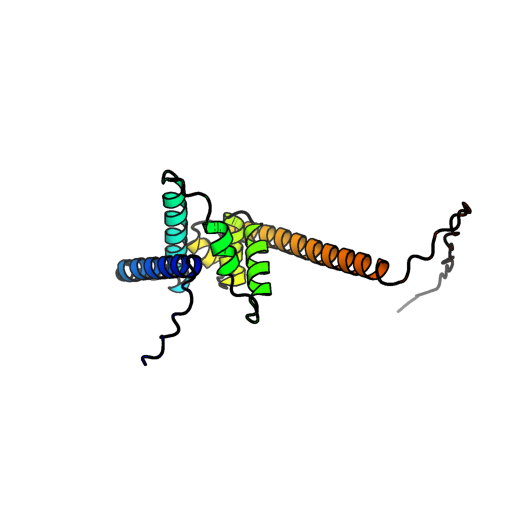38 143 VAL A C 1
ATOM 1108 O O . VAL A 1 143 ? 11.352 4.329 -13.366 1.00 92.38 143 VAL A O 1
ATOM 1111 N N . SER A 1 144 ? 11.532 6.038 -11.928 1.00 92.25 144 SER A N 1
ATOM 1112 C CA . SER A 1 144 ? 11.965 7.019 -12.929 1.00 92.25 144 SER A CA 1
ATOM 1113 C C . SER A 1 144 ? 13.239 6.580 -13.650 1.00 92.25 144 SER A C 1
ATOM 1115 O O . SER A 1 144 ? 13.297 6.654 -14.873 1.00 92.25 144 SER A O 1
ATOM 1117 N N . ALA A 1 145 ? 14.238 6.074 -12.922 1.00 91.38 145 ALA A N 1
ATOM 1118 C CA . ALA A 1 145 ? 15.471 5.582 -13.533 1.00 91.38 145 ALA A CA 1
ATOM 1119 C C . ALA A 1 145 ? 15.235 4.376 -14.460 1.00 91.38 145 ALA A C 1
ATOM 1121 O O . ALA A 1 145 ? 15.860 4.281 -15.514 1.00 91.38 145 ALA A O 1
ATOM 1122 N N . LEU A 1 146 ? 14.334 3.463 -14.083 1.00 89.81 146 LEU A N 1
ATOM 1123 C CA . LEU A 1 146 ? 13.983 2.301 -14.904 1.00 89.81 146 LEU A CA 1
ATOM 1124 C C . LEU A 1 146 ? 13.240 2.699 -16.181 1.00 89.81 146 LEU A C 1
ATOM 1126 O O . LEU A 1 146 ? 13.544 2.158 -17.239 1.00 89.81 146 LEU A O 1
ATOM 1130 N N . LEU A 1 147 ? 12.322 3.665 -16.095 1.00 87.88 147 LEU A N 1
ATOM 1131 C CA . LEU A 1 147 ? 11.605 4.189 -17.259 1.00 87.88 147 LEU A CA 1
ATOM 1132 C C . LEU A 1 147 ? 12.564 4.845 -18.261 1.00 87.88 147 LEU A C 1
ATOM 1134 O O . LEU A 1 147 ? 12.547 4.498 -19.435 1.00 87.88 147 LEU A O 1
ATOM 1138 N N . VAL A 1 148 ? 13.475 5.704 -17.790 1.00 89.25 148 VAL A N 1
ATOM 1139 C CA . VAL A 1 148 ? 14.484 6.342 -18.657 1.00 89.25 148 VAL A CA 1
ATOM 1140 C C . VAL A 1 148 ? 15.381 5.304 -19.340 1.00 89.25 148 VAL A C 1
ATOM 1142 O O . VAL A 1 148 ? 15.711 5.446 -20.517 1.00 89.25 148 VAL A O 1
ATOM 1145 N N . ALA A 1 149 ? 15.774 4.249 -18.622 1.00 85.25 149 ALA A N 1
ATOM 1146 C CA . ALA A 1 149 ? 16.575 3.170 -19.194 1.00 85.25 149 ALA A CA 1
ATOM 1147 C C . ALA A 1 149 ? 15.806 2.375 -20.265 1.00 85.25 149 ALA A C 1
ATOM 1149 O O . ALA A 1 149 ? 16.384 2.042 -21.301 1.00 85.25 149 ALA A O 1
ATOM 1150 N N . ALA A 1 150 ? 14.517 2.103 -20.041 1.00 82.25 150 ALA A N 1
ATOM 1151 C CA . ALA A 1 150 ? 13.659 1.417 -21.005 1.00 82.25 150 ALA A CA 1
ATOM 1152 C C . ALA A 1 150 ? 13.453 2.250 -22.284 1.00 82.25 150 ALA A C 1
ATOM 1154 O O . ALA A 1 150 ? 13.623 1.726 -23.386 1.00 82.25 150 ALA A O 1
ATOM 1155 N N . ASP A 1 151 ? 13.201 3.555 -22.147 1.00 79.44 151 ASP A N 1
ATOM 1156 C CA . ASP A 1 151 ? 13.071 4.481 -23.281 1.00 79.44 151 ASP A CA 1
ATOM 1157 C C . ASP A 1 151 ? 14.371 4.572 -24.099 1.00 79.44 151 ASP A C 1
ATOM 1159 O O . ASP A 1 151 ? 14.350 4.645 -25.331 1.00 79.44 151 ASP A O 1
ATOM 1163 N N . GLY A 1 152 ? 15.525 4.555 -23.422 1.00 76.12 152 GLY A N 1
ATOM 1164 C CA . GLY A 1 152 ? 16.835 4.516 -24.071 1.00 76.12 152 GLY A CA 1
ATOM 1165 C C . GLY A 1 152 ? 17.055 3.228 -24.869 1.00 76.12 152 GLY A C 1
ATOM 1166 O O . GLY A 1 152 ? 17.506 3.284 -26.012 1.00 76.12 152 GLY A O 1
ATOM 1167 N N . ALA A 1 153 ? 16.696 2.074 -24.302 1.00 75.12 153 ALA A N 1
ATOM 1168 C CA . ALA A 1 153 ? 16.812 0.780 -24.974 1.00 75.12 153 ALA A CA 1
ATOM 1169 C C . ALA A 1 153 ? 15.915 0.688 -26.221 1.00 75.12 153 ALA A C 1
ATOM 1171 O O . ALA A 1 153 ? 16.385 0.249 -27.270 1.00 75.12 153 ALA A O 1
ATOM 1172 N N . ALA A 1 154 ? 14.672 1.174 -26.140 1.00 73.31 154 ALA A N 1
ATOM 1173 C CA . ALA A 1 154 ? 13.753 1.214 -27.279 1.00 73.31 154 ALA A CA 1
ATOM 1174 C C . ALA A 1 154 ? 14.313 2.055 -28.442 1.00 73.31 154 ALA A C 1
ATOM 1176 O O . ALA A 1 154 ? 14.295 1.622 -29.593 1.00 73.31 154 ALA A O 1
ATOM 1177 N N . ARG A 1 155 ? 14.906 3.217 -28.136 1.00 68.88 155 ARG A N 1
ATOM 1178 C CA . ARG A 1 155 ? 15.562 4.079 -29.135 1.00 68.88 155 ARG A CA 1
ATOM 1179 C C . ARG A 1 155 ? 16.791 3.435 -29.778 1.00 68.88 155 ARG A C 1
ATOM 1181 O O . ARG A 1 155 ? 17.031 3.630 -30.968 1.00 68.88 155 ARG A O 1
ATOM 1188 N N . HIS A 1 156 ? 17.580 2.678 -29.014 1.00 68.50 156 HIS A N 1
ATOM 1189 C CA . HIS A 1 156 ? 18.733 1.951 -29.553 1.00 68.50 156 HIS A CA 1
ATOM 1190 C C . HIS A 1 156 ? 18.320 0.798 -30.479 1.00 68.50 156 HIS A C 1
ATOM 1192 O O . HIS A 1 156 ? 18.991 0.573 -31.488 1.00 68.50 156 HIS A O 1
ATOM 1198 N N . GLU A 1 157 ? 17.222 0.104 -30.172 1.00 68.19 157 GLU A N 1
ATOM 1199 C CA . GLU A 1 157 ? 16.676 -0.958 -31.024 1.00 68.19 157 GLU A CA 1
ATOM 1200 C C . GLU A 1 157 ? 16.110 -0.392 -32.334 1.00 68.19 157 GLU A C 1
ATOM 1202 O O . GLU A 1 157 ? 16.421 -0.895 -33.412 1.00 68.19 157 GLU A O 1
ATOM 1207 N N . GLU A 1 158 ? 15.382 0.726 -32.275 1.00 64.44 158 GLU A N 1
ATOM 1208 C CA . GLU A 1 158 ? 14.886 1.427 -33.466 1.00 64.44 158 GLU A CA 1
ATOM 1209 C C . GLU A 1 158 ? 16.042 1.894 -34.376 1.00 64.44 158 GLU A C 1
ATOM 1211 O O . GLU A 1 158 ? 15.997 1.736 -35.601 1.00 64.44 158 GLU A O 1
ATOM 1216 N N . TYR A 1 159 ? 17.143 2.375 -33.784 1.00 59.78 159 TYR A N 1
ATOM 1217 C CA . TYR A 1 159 ? 18.348 2.744 -34.533 1.00 59.78 159 TYR A CA 1
ATOM 1218 C C . TYR A 1 159 ? 19.069 1.521 -35.144 1.00 59.78 159 TYR A C 1
ATOM 1220 O O . TYR A 1 159 ? 19.572 1.611 -36.266 1.00 59.78 159 TYR A O 1
ATOM 1228 N N . ARG A 1 160 ? 19.075 0.355 -34.469 1.00 60.69 160 ARG A N 1
ATOM 1229 C CA . ARG A 1 160 ? 19.597 -0.924 -35.011 1.00 60.69 160 ARG A CA 1
ATOM 1230 C C . ARG A 1 160 ? 18.709 -1.524 -36.112 1.00 60.69 160 ARG A C 1
ATOM 1232 O O . ARG A 1 160 ? 19.225 -2.132 -37.049 1.00 60.69 160 ARG A O 1
ATOM 1239 N N . GLY A 1 161 ? 17.393 -1.337 -36.047 1.00 58.09 161 GLY A N 1
ATOM 1240 C CA . GLY A 1 161 ? 16.463 -1.745 -37.109 1.00 58.09 161 GLY A CA 1
ATOM 1241 C C . GLY A 1 161 ? 16.564 -0.871 -38.368 1.00 58.09 161 GLY A C 1
ATOM 1242 O O . GLY A 1 161 ? 16.400 -1.340 -39.495 1.00 58.09 161 GLY A O 1
ATOM 1243 N N . SER A 1 162 ? 16.913 0.408 -38.202 1.00 56.78 162 SER A N 1
ATOM 1244 C CA . SER A 1 162 ? 17.126 1.342 -39.316 1.00 56.78 162 SER A CA 1
ATOM 1245 C C . SER A 1 162 ? 18.381 1.016 -40.143 1.00 56.78 162 SER A C 1
ATOM 1247 O O . SER A 1 162 ? 18.374 1.169 -41.366 1.00 56.78 162 SER A O 1
ATOM 1249 N N . CYS A 1 163 ? 19.449 0.494 -39.522 1.00 50.12 163 CYS A N 1
ATOM 1250 C CA . CYS A 1 163 ? 20.682 0.135 -40.238 1.00 50.12 163 CYS A CA 1
ATOM 1251 C C . CYS A 1 163 ? 20.635 -1.223 -40.961 1.00 50.12 163 CYS A C 1
ATOM 1253 O O . CYS A 1 163 ? 21.534 -1.525 -41.739 1.00 50.12 163 CYS A O 1
ATOM 1255 N N . THR A 1 164 ? 19.582 -2.022 -40.768 1.00 54.53 164 THR A N 1
ATOM 1256 C CA . THR A 1 164 ? 19.389 -3.308 -41.464 1.00 54.53 164 THR A CA 1
ATOM 1257 C C . THR A 1 164 ? 18.473 -3.216 -42.692 1.00 54.53 164 THR A C 1
ATOM 1259 O O . THR A 1 164 ? 18.403 -4.171 -43.462 1.00 54.53 164 THR A O 1
ATOM 1262 N N . SER A 1 165 ? 17.820 -2.070 -42.936 1.00 48.75 165 SER A N 1
ATOM 1263 C CA . SER A 1 165 ? 16.855 -1.879 -44.041 1.00 48.75 165 SER A CA 1
ATOM 1264 C C . SER A 1 165 ? 17.288 -0.893 -45.140 1.00 48.75 165 SER A C 1
ATOM 1266 O O . SER A 1 165 ? 16.595 -0.758 -46.148 1.00 48.75 165 SER A O 1
ATOM 1268 N N . ARG A 1 166 ? 18.462 -0.255 -45.026 1.00 47.62 166 ARG A N 1
ATOM 1269 C CA . ARG A 1 166 ? 19.128 0.431 -46.149 1.00 47.62 166 ARG A CA 1
ATOM 1270 C C . ARG A 1 166 ? 20.425 -0.299 -46.466 1.00 47.62 166 ARG A C 1
ATOM 1272 O O . ARG A 1 166 ? 21.272 -0.439 -45.595 1.00 47.62 166 ARG A O 1
ATOM 1279 N N . GLY A 1 167 ? 20.501 -0.815 -47.692 1.00 46.56 167 GLY A N 1
ATOM 1280 C CA . GLY A 1 167 ? 21.464 -1.814 -48.139 1.00 46.56 167 GLY A CA 1
ATOM 1281 C C . GLY A 1 167 ? 22.888 -1.607 -47.634 1.00 46.56 167 GLY A C 1
ATOM 1282 O O . GLY A 1 167 ? 23.457 -0.523 -47.742 1.00 46.56 167 GLY A O 1
ATOM 1283 N N . ALA A 1 168 ? 23.468 -2.698 -47.139 1.00 47.75 168 ALA A N 1
ATOM 1284 C CA . ALA A 1 168 ? 24.906 -2.849 -47.070 1.00 47.75 168 ALA A CA 1
ATOM 1285 C C . ALA A 1 168 ? 25.460 -2.781 -48.502 1.00 47.75 168 ALA A C 1
ATOM 1287 O O . ALA A 1 168 ? 25.499 -3.784 -49.213 1.00 47.75 168 ALA A O 1
ATOM 1288 N N . THR A 1 169 ? 25.858 -1.592 -48.948 1.00 53.81 169 THR A N 1
ATOM 1289 C CA . THR A 1 169 ? 26.834 -1.487 -50.031 1.00 53.81 169 THR A CA 1
ATOM 1290 C C . THR A 1 169 ? 28.158 -2.018 -49.470 1.00 53.81 169 THR A C 1
ATOM 1292 O O . THR A 1 169 ? 28.526 -1.617 -48.360 1.00 53.81 169 THR A O 1
ATOM 1295 N N . PRO A 1 170 ? 28.855 -2.942 -50.153 1.00 42.50 170 PRO A N 1
AT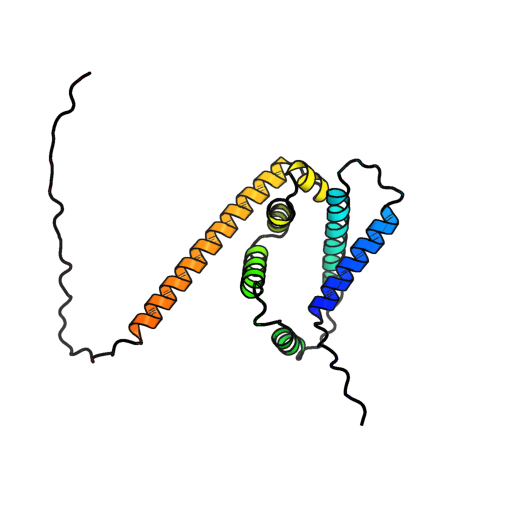OM 1296 C CA . PRO A 1 170 ? 30.120 -3.478 -49.666 1.00 42.50 170 PRO A CA 1
ATOM 1297 C C . PRO A 1 170 ? 31.114 -2.347 -49.401 1.00 42.50 170 PRO A C 1
ATOM 1299 O O . PRO A 1 170 ? 31.232 -1.416 -50.195 1.00 42.50 170 PRO A O 1
ATOM 1302 N N . LEU A 1 171 ? 31.804 -2.426 -48.264 1.00 46.69 171 LEU A N 1
ATOM 1303 C CA . LEU A 1 171 ? 32.924 -1.551 -47.950 1.00 46.69 171 LEU A CA 1
ATOM 1304 C C . LEU A 1 171 ? 34.060 -1.872 -48.926 1.00 46.69 171 LEU A C 1
ATOM 1306 O O . LEU A 1 171 ? 34.764 -2.865 -48.743 1.00 46.69 171 LEU A O 1
ATOM 1310 N N . ASP A 1 172 ? 34.230 -1.038 -49.950 1.00 38.81 172 ASP A N 1
ATOM 1311 C CA . ASP A 1 172 ? 35.487 -0.986 -50.684 1.00 38.81 172 ASP A CA 1
ATOM 1312 C C . ASP A 1 172 ? 36.564 -0.438 -49.746 1.00 38.81 172 ASP A C 1
ATOM 1314 O O . ASP A 1 172 ? 36.415 0.609 -49.107 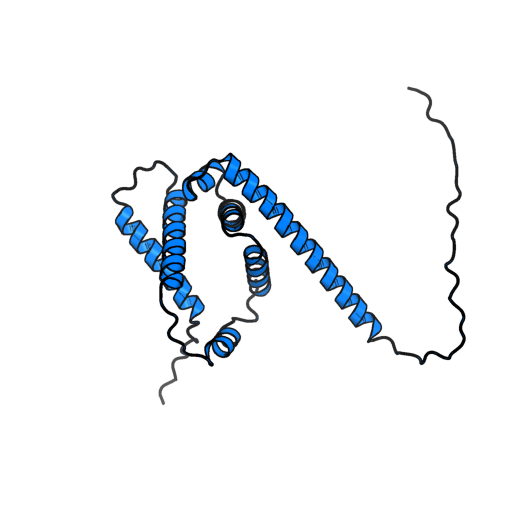1.00 38.81 172 ASP A O 1
ATOM 1318 N N . GLY A 1 173 ? 37.636 -1.214 -49.617 1.00 48.97 173 GLY A N 1
ATOM 1319 C CA . GLY A 1 173 ? 38.784 -0.877 -48.801 1.00 48.97 173 GLY A CA 1
ATOM 1320 C C . GLY A 1 173 ? 39.531 0.314 -49.381 1.00 48.97 173 GLY A C 1
ATOM 1321 O O . GLY A 1 173 ? 40.355 0.153 -50.273 1.00 48.97 173 GLY A O 1
ATOM 1322 N N . ASP A 1 174 ? 39.308 1.493 -48.815 1.00 43.25 174 ASP A N 1
ATOM 1323 C CA . ASP A 1 174 ? 40.337 2.524 -48.758 1.00 43.25 174 ASP A CA 1
ATOM 1324 C C . ASP A 1 174 ? 40.253 3.254 -47.413 1.00 43.25 174 ASP A C 1
ATOM 1326 O O . ASP A 1 174 ? 39.211 3.767 -46.999 1.00 43.25 174 ASP A O 1
ATOM 1330 N N . GLY A 1 175 ? 41.361 3.218 -46.678 1.00 44.47 175 GLY A N 1
ATOM 1331 C CA . GLY A 1 175 ? 41.476 3.637 -45.287 1.00 44.47 175 GLY A CA 1
ATOM 1332 C C . GLY A 1 175 ? 41.502 5.151 -45.115 1.00 44.47 175 GLY A C 1
ATOM 1333 O O . GLY A 1 175 ? 42.503 5.702 -44.658 1.00 44.47 175 GLY A O 1
ATOM 1334 N N . ARG A 1 176 ? 40.397 5.837 -45.416 1.00 38.91 176 ARG A N 1
ATOM 1335 C CA . ARG A 1 176 ? 40.218 7.255 -45.075 1.00 38.91 176 ARG A CA 1
ATOM 1336 C C . ARG A 1 176 ? 39.028 7.454 -44.149 1.00 38.91 176 ARG A C 1
ATOM 1338 O O . ARG A 1 176 ? 37.876 7.288 -44.529 1.00 38.91 176 ARG A O 1
ATOM 1345 N N . GLN A 1 177 ? 39.337 7.847 -42.914 1.00 43.19 177 GLN A N 1
ATOM 1346 C CA . GLN A 1 177 ? 38.353 8.375 -41.972 1.00 43.19 177 GLN A CA 1
ATOM 1347 C C . GLN A 1 177 ? 37.686 9.624 -42.574 1.00 43.19 177 GLN A C 1
ATOM 1349 O O . GLN A 1 177 ? 38.401 10.489 -43.090 1.00 43.19 177 GLN A O 1
ATOM 1354 N N . PRO A 1 178 ? 36.352 9.769 -42.500 1.00 37.41 178 PRO A N 1
ATOM 1355 C CA . PRO A 1 178 ? 35.710 11.010 -42.895 1.00 37.41 178 PRO A CA 1
ATOM 1356 C C . PRO A 1 178 ? 36.047 12.111 -41.883 1.00 37.41 178 PRO A C 1
ATOM 1358 O O . PRO A 1 178 ? 35.932 11.924 -40.669 1.00 37.41 178 PRO A O 1
ATOM 1361 N N . LEU A 1 179 ? 36.484 13.255 -42.418 1.00 40.59 179 LEU A N 1
ATOM 1362 C CA . LEU A 1 179 ? 36.666 14.502 -41.689 1.00 40.59 179 LEU A CA 1
ATOM 1363 C C . LEU A 1 179 ? 35.383 14.824 -40.913 1.00 40.59 179 LEU A C 1
ATOM 1365 O O . LEU A 1 179 ? 34.322 15.027 -41.496 1.00 40.59 179 LEU A O 1
ATOM 1369 N N . VAL A 1 180 ? 35.499 14.903 -39.592 1.00 49.69 180 VAL A N 1
ATOM 1370 C CA . VAL A 1 180 ? 34.529 15.610 -38.758 1.00 49.69 180 VAL A CA 1
ATOM 1371 C C . VAL A 1 180 ? 34.601 17.091 -39.113 1.00 49.69 180 VAL A C 1
ATOM 1373 O O . VAL A 1 180 ? 35.592 17.758 -38.806 1.00 49.69 180 VAL A O 1
ATOM 1376 N N . ASP A 1 181 ? 33.555 17.598 -39.762 1.00 38.41 181 ASP A N 1
ATOM 1377 C CA . ASP A 1 181 ? 33.367 19.026 -39.987 1.00 38.41 181 ASP A CA 1
ATOM 1378 C C . ASP A 1 181 ? 33.326 19.755 -38.638 1.00 38.41 181 ASP A C 1
ATOM 1380 O O . ASP A 1 181 ? 32.341 19.742 -37.896 1.00 38.41 181 ASP A O 1
ATOM 1384 N N . ARG A 1 182 ? 34.442 20.417 -38.323 1.00 45.59 182 ARG A N 1
ATOM 1385 C CA . ARG A 1 182 ? 34.489 21.531 -37.380 1.00 45.59 182 ARG A CA 1
ATOM 1386 C C . ARG A 1 182 ? 33.722 22.693 -38.003 1.00 45.59 182 ARG A C 1
ATOM 1388 O O . ARG A 1 182 ? 34.264 23.400 -38.845 1.00 45.59 182 ARG A O 1
ATOM 1395 N N . ASN A 1 183 ? 32.504 22.930 -37.539 1.00 37.34 183 ASN A N 1
ATOM 1396 C CA . ASN A 1 183 ? 31.834 24.214 -37.721 1.00 37.34 183 ASN A CA 1
ATOM 1397 C C . ASN A 1 183 ? 31.752 24.892 -36.340 1.00 37.34 183 ASN A C 1
ATOM 1399 O O . ASN A 1 183 ? 31.027 24.433 -35.463 1.00 37.34 183 ASN A O 1
ATOM 1403 N N . LEU A 1 184 ? 32.747 25.704 -35.965 1.00 44.38 184 LEU A N 1
ATOM 1404 C CA . LEU A 1 184 ? 32.830 27.156 -36.195 1.00 44.38 184 LEU A CA 1
ATOM 1405 C C . LEU A 1 184 ? 31.598 27.933 -35.693 1.00 44.38 184 LEU A C 1
ATOM 1407 O O . LEU A 1 184 ? 30.897 28.587 -36.453 1.00 44.38 184 LEU A O 1
ATOM 1411 N N . ASN A 1 185 ? 31.382 27.935 -34.374 1.00 36.09 185 ASN A N 1
ATOM 1412 C CA . ASN A 1 185 ? 30.573 28.975 -33.740 1.00 36.09 185 ASN A CA 1
ATOM 1413 C C . ASN A 1 185 ? 31.491 30.003 -33.068 1.00 36.09 185 ASN A C 1
ATOM 1415 O O . ASN A 1 185 ? 31.736 29.982 -31.865 1.00 36.09 185 ASN A O 1
ATOM 1419 N N . SER A 1 186 ? 32.038 30.888 -33.901 1.00 37.94 186 SER A N 1
ATOM 1420 C CA . SER A 1 186 ? 32.551 32.190 -33.496 1.00 37.94 186 SER A CA 1
ATOM 1421 C C . SER A 1 186 ? 31.450 33.223 -33.716 1.00 37.94 186 SER A C 1
ATOM 1423 O O . SER A 1 186 ? 31.132 33.541 -34.863 1.00 37.94 186 SER A O 1
ATOM 1425 N N . ARG A 1 187 ? 30.897 33.771 -32.636 1.00 37.06 187 ARG A N 1
ATOM 1426 C CA . ARG A 1 187 ? 30.374 35.140 -32.613 1.00 37.06 187 ARG A CA 1
ATOM 1427 C C . ARG A 1 187 ? 30.301 35.621 -31.170 1.00 37.06 187 ARG A C 1
ATOM 1429 O O . ARG A 1 187 ? 29.363 35.344 -30.433 1.00 37.06 187 ARG A O 1
ATOM 1436 N N . VAL A 1 188 ? 31.392 36.277 -30.796 1.00 45.09 188 VAL A N 1
ATOM 1437 C CA . VAL A 1 188 ? 31.425 37.327 -29.785 1.00 45.09 188 VAL A CA 1
ATOM 1438 C C . VAL A 1 188 ? 30.532 38.446 -30.313 1.00 45.09 188 VAL A C 1
ATOM 1440 O O . VAL A 1 188 ? 30.739 38.881 -31.444 1.00 45.09 188 VAL A O 1
ATOM 1443 N N . ASP A 1 189 ? 29.560 38.879 -29.522 1.00 42.25 189 ASP A N 1
ATOM 1444 C CA . ASP A 1 189 ? 29.070 40.249 -29.603 1.00 42.25 189 ASP A CA 1
ATOM 1445 C C . ASP A 1 189 ? 28.811 40.731 -28.178 1.00 42.25 189 ASP A C 1
ATOM 1447 O O . ASP A 1 189 ? 27.973 40.196 -27.447 1.00 42.25 189 ASP A O 1
ATOM 1451 N N . GLU A 1 190 ? 29.641 41.684 -27.770 1.00 40.47 190 GLU A N 1
ATOM 1452 C CA . GLU A 1 190 ? 29.394 42.541 -26.626 1.00 40.47 190 GLU A CA 1
ATOM 1453 C C . GLU A 1 190 ? 28.406 43.628 -27.046 1.00 40.47 190 GLU A C 1
ATOM 1455 O O . GLU A 1 190 ? 28.516 44.166 -28.145 1.00 40.47 190 GLU A O 1
ATOM 1460 N N . GLY A 1 191 ? 27.472 43.999 -26.171 1.00 37.03 191 GLY A N 1
ATOM 1461 C CA . GLY A 1 191 ? 26.615 45.147 -26.445 1.00 37.03 191 GLY A CA 1
ATOM 1462 C C . GLY A 1 191 ? 25.431 45.303 -25.504 1.00 37.03 191 GLY A C 1
ATOM 1463 O O . GLY A 1 191 ? 24.339 44.835 -25.793 1.00 37.03 191 GL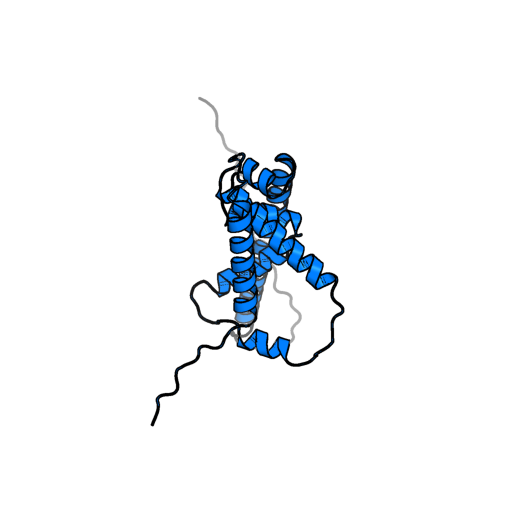Y A O 1
ATOM 1464 N N . GLU A 1 192 ? 25.668 46.039 -24.419 1.00 40.62 192 GLU A N 1
ATOM 1465 C CA . GLU A 1 192 ? 24.832 47.192 -24.059 1.00 40.62 192 GLU A CA 1
ATOM 1466 C C . GLU A 1 192 ? 23.403 46.933 -23.541 1.00 40.62 192 GLU A C 1
ATOM 1468 O O . GLU A 1 192 ? 22.432 46.884 -24.286 1.00 40.62 192 GLU A O 1
ATOM 1473 N N . PHE A 1 193 ? 23.252 46.929 -22.210 1.00 37.03 193 PHE A N 1
ATOM 1474 C CA . PHE A 1 193 ? 22.028 47.422 -21.570 1.00 37.03 193 PHE A CA 1
ATOM 1475 C C . PHE A 1 193 ? 22.374 48.326 -20.386 1.00 37.03 193 PHE A C 1
ATOM 1477 O O . PHE A 1 193 ? 22.655 47.877 -19.275 1.00 37.03 193 PHE A O 1
ATOM 1484 N N . ALA A 1 194 ? 22.333 49.630 -20.652 1.00 44.91 194 ALA A N 1
ATOM 1485 C CA . ALA A 1 194 ? 22.207 50.670 -19.649 1.00 44.91 194 ALA A CA 1
ATOM 1486 C C . ALA A 1 194 ? 20.720 51.024 -19.455 1.00 44.91 194 ALA A C 1
ATOM 1488 O O . ALA A 1 194 ? 20.017 51.303 -20.420 1.00 44.91 194 ALA A O 1
ATOM 1489 N N . GLY A 1 195 ? 20.290 51.060 -18.191 1.00 49.09 195 GLY A N 1
ATOM 1490 C CA . GLY A 1 195 ? 19.366 52.058 -17.638 1.00 49.09 195 GLY A CA 1
ATOM 1491 C C . GLY A 1 195 ? 17.892 52.057 -18.064 1.00 49.09 195 GLY A C 1
ATOM 1492 O O . GLY A 1 195 ? 17.531 52.623 -19.093 1.00 49.09 195 GLY A O 1
ATOM 1493 N N . LYS A 1 196 ? 17.020 51.638 -17.141 1.00 43.19 196 LYS A N 1
ATOM 1494 C CA . LYS A 1 196 ? 16.109 52.539 -16.407 1.00 43.19 196 LYS A CA 1
ATOM 1495 C C . LYS A 1 196 ? 15.495 51.836 -15.203 1.00 43.19 196 LYS A C 1
ATOM 1497 O O . LYS A 1 196 ? 15.184 50.634 -15.330 1.00 43.19 196 LYS A O 1
#

Sequence (196 aa):
MTPALFRPGRDPDRTRDDDLTQETYLRALTALRGYAARSCARTWLLAIARRTVADRFRTAAARPRIFDTSDWQAAAERAQPRGLPGFEEGVALLDLLQALDAPRREAFVLTQLAGLPYAEAAAAVGCPVGTVRSRVARARERVSALLVAADGAARHEEYRGSCTSRGATPLDGDGRQPLVDRNLNSRVDEGEFAGK

pLDDT: mean 73.3, std 21.37, range [36.09, 98.06]